Protein AF-A0A951HW10-F1 (afdb_monomer)

Foldseek 3Di:
DDFKDKWKKWWQAPQFGIWIKIKIKGACPDQWIWMKMWTDRPDIWIKIKTKHWDDPCVPPVWIKIKMKMWIKDKTAQAAFLNDTWIKIKGWMKMKMKIWPDAQDQDPPDDPPPDTKTKTKMKMKMWIWIKIFIHDPNHTPDIAIFIKIKIKMKIWIWDDDVQKIKIKIKIWMKMFGPQPDDPGWTWIKTKIKIWIWMDGPQFKIKIKIKIKMAIDPGQDRVRFDADDCVQANLHHTRQWGARIKIKMKIKMKGQDPPLHPPPPPPPDDDPPDDDDPVRVVSPQSRNFKIKMWMKMKMWGPRIDNFDTDIKMWTWMWMWGDPPQKTKIKIWTFIDDDTSVDHRDITIIIIITGRDVD

Sequence (356 aa):
MKRNYVAGGAAYKPDQGWRPIFIYRRAGAGPGDLSLEAGGNNEAFGKLDYSGDYAFFRALGRRLKYAVNGGTDFEAQRVFAGLKTDERRTGGEARIELELFGKRREPLFGLFGKPGVTGLRLFAEGKRQTVALRRDDVTVAKQNLTTLNVGLNYLFSSSGPGYRKEASLSPQVEFGLGTGRDEPRFTLFSLTGNFREKKPWRYVIDLTGHAQLASSRTPLFELPSLSGDVIRGFRRDEAHGRGLWSLQSELWLQVPGANRSRYKSFTRSPDDKPGLVENLFAFVRDHAWVAGFVDVGGIYKTIDAKSGLRAGPGVGLRVDYNRIILKLDWAYGLGETTAGRGHGRFYFNLTTNLPF

Structure (mmCIF, N/CA/C/O backbone):
data_AF-A0A951HW10-F1
#
_entry.id   AF-A0A951HW10-F1
#
loop_
_atom_site.group_PDB
_atom_site.id
_atom_site.type_symbol
_atom_site.label_atom_id
_atom_site.label_alt_id
_atom_site.label_comp_id
_atom_site.label_asym_id
_atom_site.label_entity_id
_atom_site.label_seq_id
_atom_site.pdbx_PDB_ins_code
_atom_site.Cartn_x
_atom_site.Cartn_y
_atom_site.Cartn_z
_atom_site.occupancy
_atom_site.B_iso_or_equiv
_atom_site.auth_seq_id
_atom_site.auth_comp_id
_atom_site.auth_asym_id
_atom_site.auth_atom_id
_atom_site.pdbx_PDB_model_num
ATOM 1 N N . MET A 1 1 ? -5.346 19.133 -26.227 1.00 69.81 1 MET A N 1
ATOM 2 C CA . MET A 1 1 ? -4.851 18.227 -25.159 1.00 69.81 1 MET A CA 1
ATOM 3 C C . MET A 1 1 ? -5.990 17.311 -24.731 1.00 69.81 1 MET A C 1
ATOM 5 O O . MET A 1 1 ? -7.085 17.823 -24.527 1.00 69.81 1 MET A O 1
ATOM 9 N N . LYS A 1 2 ? -5.778 15.989 -24.630 1.00 80.38 2 LYS A N 1
ATOM 10 C CA . LYS A 1 2 ? -6.807 15.078 -24.095 1.00 80.38 2 LYS A CA 1
ATOM 11 C C . LYS A 1 2 ? -7.034 15.405 -22.615 1.00 80.38 2 LYS A C 1
ATOM 13 O O . LYS A 1 2 ? -6.071 15.608 -21.882 1.00 80.38 2 LYS A O 1
ATOM 18 N N . ARG A 1 3 ? -8.297 15.516 -22.204 1.00 90.81 3 ARG A N 1
ATOM 19 C CA . ARG A 1 3 ? -8.686 15.817 -20.815 1.00 90.81 3 ARG A CA 1
ATOM 20 C C . ARG A 1 3 ? -9.325 14.630 -20.111 1.00 90.81 3 ARG A C 1
ATOM 22 O O . ARG A 1 3 ? -9.321 14.603 -18.894 1.00 90.81 3 ARG A O 1
ATOM 29 N N . ASN A 1 4 ? -9.830 13.657 -20.862 1.00 93.75 4 ASN A N 1
ATOM 30 C CA . ASN A 1 4 ? -10.457 12.463 -20.315 1.00 93.75 4 ASN A CA 1
ATOM 31 C C . ASN A 1 4 ? -9.549 11.259 -20.551 1.00 93.75 4 ASN A C 1
ATOM 33 O O . ASN A 1 4 ? -9.005 11.090 -21.648 1.00 93.75 4 ASN A O 1
ATOM 37 N N . TYR A 1 5 ? -9.411 10.442 -19.520 1.00 92.50 5 TYR A N 1
ATOM 38 C CA . TYR A 1 5 ? -8.561 9.267 -19.486 1.00 92.50 5 TYR A CA 1
ATOM 39 C C . TYR A 1 5 ? -9.354 8.106 -18.902 1.00 92.50 5 TYR A C 1
ATOM 41 O O . TYR A 1 5 ? -10.089 8.281 -17.932 1.00 92.50 5 TYR A O 1
ATOM 49 N N . VAL A 1 6 ? -9.196 6.933 -19.504 1.00 92.69 6 VAL A N 1
ATOM 50 C CA . VAL A 1 6 ? -9.796 5.684 -19.041 1.00 92.69 6 VAL A CA 1
ATOM 51 C C . VAL A 1 6 ? -8.676 4.671 -18.872 1.00 92.69 6 VAL A C 1
ATOM 53 O O . VAL A 1 6 ? -7.831 4.528 -19.758 1.00 92.69 6 VAL A O 1
ATOM 56 N N . ALA A 1 7 ? -8.672 4.002 -17.729 1.00 91.88 7 ALA A N 1
ATOM 57 C CA . ALA A 1 7 ? -7.729 2.967 -17.350 1.00 91.88 7 ALA A CA 1
ATOM 58 C C . ALA A 1 7 ? -8.473 1.765 -16.771 1.00 91.88 7 ALA A C 1
ATOM 60 O O . ALA A 1 7 ? -9.582 1.882 -16.252 1.00 91.88 7 ALA A O 1
ATOM 61 N N . GLY A 1 8 ? -7.820 0.613 -16.847 1.00 92.56 8 GLY A N 1
ATOM 62 C CA . GLY A 1 8 ? -8.273 -0.615 -16.221 1.00 92.56 8 GLY A CA 1
ATOM 63 C C . GLY A 1 8 ? -7.096 -1.336 -15.583 1.00 92.56 8 GLY A C 1
ATO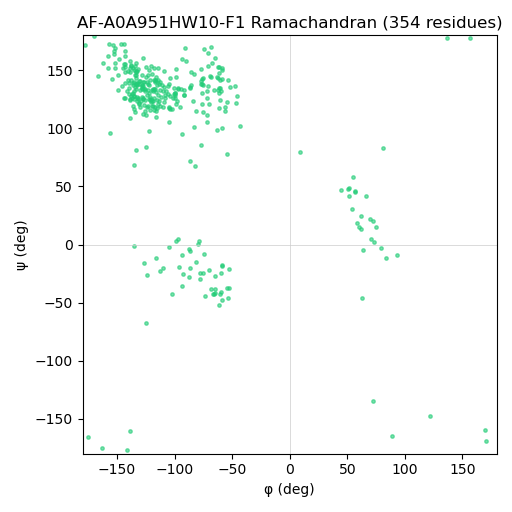M 64 O O . GLY A 1 8 ? -5.949 -1.179 -16.007 1.00 92.56 8 GLY A O 1
ATOM 65 N N . GLY A 1 9 ? -7.384 -2.125 -14.563 1.00 93.75 9 GLY A N 1
ATOM 66 C CA . GLY A 1 9 ? -6.412 -2.965 -13.890 1.00 93.75 9 GLY A CA 1
ATOM 67 C C . GLY A 1 9 ? -7.070 -4.190 -13.284 1.00 93.75 9 GLY A C 1
ATOM 68 O O . GLY A 1 9 ? -8.294 -4.295 -13.212 1.00 93.75 9 GLY A O 1
ATOM 69 N N . ALA A 1 10 ? -6.244 -5.130 -12.853 1.00 94.88 10 ALA A N 1
ATOM 70 C CA . ALA A 1 10 ? -6.692 -6.292 -12.108 1.00 94.88 10 ALA A CA 1
ATOM 71 C C . ALA A 1 10 ? -5.592 -6.724 -11.147 1.00 94.88 10 ALA A C 1
ATOM 73 O O . ALA A 1 10 ? -4.431 -6.851 -11.539 1.00 94.88 10 ALA A O 1
ATOM 74 N N . ALA A 1 11 ? -5.965 -6.982 -9.901 1.00 93.88 11 ALA A N 1
ATOM 75 C CA . ALA A 1 11 ? -5.079 -7.577 -8.916 1.00 93.88 11 ALA A CA 1
ATOM 76 C C . ALA A 1 11 ? -5.639 -8.925 -8.468 1.00 93.88 11 ALA A C 1
ATOM 78 O O . ALA A 1 11 ? -6.843 -9.070 -8.283 1.00 93.88 11 ALA A O 1
ATOM 79 N N . TYR A 1 12 ? -4.764 -9.899 -8.265 1.00 92.38 12 TYR A N 1
ATOM 80 C CA . TYR A 1 12 ? -5.077 -11.127 -7.555 1.00 92.38 12 TYR A CA 1
ATOM 81 C C . TYR A 1 12 ? -4.165 -11.219 -6.343 1.00 92.38 12 TYR A C 1
ATOM 83 O O . TYR A 1 12 ? -2.933 -11.193 -6.469 1.00 92.38 12 TYR A O 1
ATOM 91 N N . LYS A 1 13 ? -4.785 -11.347 -5.173 1.00 90.19 13 LYS A N 1
ATOM 92 C CA . LYS A 1 13 ? -4.092 -11.632 -3.922 1.00 90.19 13 LYS A CA 1
ATOM 93 C C . LYS A 1 13 ? -4.544 -13.010 -3.416 1.00 90.19 13 LYS A C 1
ATOM 95 O O . LYS A 1 13 ? -5.743 -13.308 -3.469 1.00 90.19 13 LYS A O 1
ATOM 100 N N . PRO A 1 14 ? -3.618 -13.853 -2.920 1.00 87.38 14 PRO A N 1
ATOM 101 C CA . PRO A 1 14 ? -3.967 -15.130 -2.309 1.00 87.38 14 PRO A CA 1
ATOM 102 C C . PRO A 1 14 ? -5.027 -14.954 -1.222 1.00 87.38 14 PRO A C 1
ATOM 104 O O . PRO A 1 14 ? -4.900 -14.053 -0.394 1.00 87.38 14 PRO A O 1
ATOM 107 N N . ASP A 1 15 ? -6.035 -15.826 -1.217 1.00 86.12 15 ASP A N 1
ATOM 108 C CA . ASP A 1 15 ? -7.139 -15.834 -0.241 1.00 86.12 15 ASP A CA 1
ATOM 109 C C . ASP A 1 15 ? -7.954 -14.528 -0.188 1.00 86.12 15 ASP A C 1
ATOM 111 O O . ASP A 1 15 ? -8.619 -14.238 0.800 1.00 86.12 15 ASP A O 1
ATOM 115 N N . GLN A 1 16 ? -7.857 -13.702 -1.228 1.00 87.75 16 GLN A N 1
ATOM 116 C CA . GLN A 1 16 ? -8.666 -12.496 -1.411 1.00 87.75 16 GLN A CA 1
ATOM 117 C C . GLN A 1 16 ? -9.395 -12.537 -2.752 1.00 87.75 16 GLN A C 1
ATOM 119 O O . GLN A 1 16 ? -10.452 -11.938 -2.875 1.00 87.75 16 GLN A O 1
ATOM 124 N N . GLY A 1 17 ? -8.857 -13.250 -3.747 1.00 90.88 17 GLY A N 1
ATOM 125 C CA . GLY A 1 17 ? -9.470 -13.387 -5.065 1.00 90.88 17 GLY A CA 1
ATOM 126 C C . GLY A 1 17 ? -9.050 -12.289 -6.040 1.00 90.88 17 GLY A C 1
ATOM 127 O O . GLY A 1 17 ? -8.046 -11.597 -5.846 1.00 90.88 17 GLY A O 1
ATOM 128 N N . TRP A 1 18 ? -9.803 -12.186 -7.134 1.00 93.00 18 TRP A N 1
ATOM 129 C CA . TRP A 1 18 ? -9.584 -11.205 -8.192 1.00 93.00 18 TRP A CA 1
ATOM 130 C C . TRP A 1 18 ? -10.291 -9.889 -7.874 1.00 93.00 18 TRP A C 1
ATOM 132 O O . TRP A 1 18 ? -11.466 -9.869 -7.528 1.00 93.00 18 TRP A O 1
ATOM 142 N N . ARG A 1 19 ? -9.579 -8.782 -8.073 1.00 94.12 19 ARG A N 1
ATOM 143 C CA . ARG A 1 19 ? -10.067 -7.416 -7.903 1.00 94.12 19 ARG A CA 1
ATOM 144 C C . ARG A 1 19 ? -9.836 -6.624 -9.193 1.00 94.12 19 ARG A C 1
ATOM 146 O O . ARG A 1 19 ? -8.790 -5.979 -9.325 1.00 94.12 19 ARG A O 1
ATOM 153 N N . PRO A 1 20 ? -10.742 -6.711 -10.183 1.00 94.75 20 PRO A N 1
ATOM 154 C CA . PRO A 1 20 ? -10.765 -5.789 -11.313 1.00 94.75 20 PRO A CA 1
ATOM 155 C C . PRO A 1 20 ? -11.026 -4.352 -10.849 1.00 94.75 20 PRO A C 1
ATOM 157 O O . PRO A 1 20 ? -11.807 -4.112 -9.927 1.00 94.75 20 PRO A O 1
ATOM 160 N N . ILE A 1 21 ? -10.374 -3.402 -11.515 1.00 94.62 21 ILE A N 1
ATOM 161 C CA . ILE A 1 21 ? -10.453 -1.968 -11.233 1.00 94.62 21 ILE A CA 1
ATOM 162 C C . ILE A 1 21 ? -10.646 -1.227 -12.554 1.00 94.62 21 ILE A C 1
ATOM 164 O O . ILE A 1 21 ? -9.937 -1.475 -13.529 1.00 94.62 21 ILE A O 1
ATOM 168 N N . PHE A 1 22 ? -11.585 -0.294 -12.573 1.00 95.44 22 PHE A N 1
ATOM 169 C CA . PHE A 1 22 ? -11.818 0.659 -13.644 1.00 95.44 22 PHE A CA 1
ATOM 170 C C . PHE A 1 22 ? -11.583 2.071 -13.114 1.00 95.44 22 PHE A C 1
ATOM 172 O O . PHE A 1 22 ? -12.077 2.425 -12.046 1.00 95.44 22 PHE A O 1
ATOM 179 N N . ILE A 1 23 ? -10.841 2.879 -13.869 1.00 94.88 23 ILE A N 1
ATOM 180 C CA . ILE A 1 23 ? -10.486 4.244 -13.485 1.00 94.88 23 ILE A CA 1
ATOM 181 C C . ILE A 1 23 ? -10.867 5.186 -14.623 1.00 94.88 23 ILE A C 1
ATOM 183 O O . ILE A 1 23 ? -10.403 5.038 -15.755 1.00 94.88 23 ILE A O 1
ATOM 187 N N . TYR A 1 24 ? -11.664 6.199 -14.310 1.00 95.38 24 TYR A N 1
ATOM 188 C CA . TYR A 1 24 ? -11.940 7.328 -15.185 1.00 95.38 24 TYR A CA 1
ATOM 189 C C . TYR A 1 24 ? -11.377 8.602 -14.567 1.00 95.38 24 TYR A C 1
ATOM 191 O O . TYR A 1 24 ? -11.684 8.923 -13.425 1.00 95.38 24 TYR A O 1
ATOM 199 N N . ARG A 1 25 ? -10.598 9.372 -15.327 1.00 93.69 25 ARG A N 1
ATOM 200 C CA . ARG A 1 25 ? -10.078 10.668 -14.881 1.00 93.69 25 ARG A CA 1
ATOM 201 C C . ARG A 1 25 ? -10.398 11.763 -15.878 1.00 93.69 25 ARG A C 1
ATOM 203 O O . ARG A 1 25 ? -10.175 11.612 -17.079 1.00 93.69 25 ARG A O 1
ATOM 210 N N . ARG A 1 26 ? -10.828 12.907 -15.357 1.00 94.56 26 ARG A N 1
ATOM 211 C CA . ARG A 1 26 ? -10.989 14.159 -16.086 1.00 94.56 26 ARG A CA 1
ATOM 212 C C . ARG A 1 26 ? -10.033 15.210 -15.531 1.00 94.56 26 ARG A C 1
ATOM 214 O O . ARG A 1 26 ? -10.231 15.720 -14.433 1.00 94.56 26 ARG A O 1
ATOM 221 N N . ALA A 1 27 ? -9.020 15.546 -16.319 1.00 92.56 27 ALA A N 1
ATOM 222 C CA . ALA A 1 27 ? -8.108 16.643 -16.041 1.00 92.56 27 ALA A CA 1
ATOM 223 C C . ALA A 1 27 ? -8.771 18.001 -16.326 1.00 92.56 27 ALA A C 1
ATOM 225 O O . ALA A 1 27 ? -9.440 18.167 -17.356 1.00 92.56 27 ALA A O 1
ATOM 226 N N . GLY A 1 28 ? -8.567 18.979 -15.442 1.00 90.69 28 GLY A N 1
ATOM 227 C CA . GLY A 1 28 ? -9.169 20.313 -15.563 1.00 90.69 28 GLY A CA 1
ATOM 228 C C . GLY A 1 28 ? -10.697 20.308 -15.418 1.00 90.69 28 GLY A C 1
ATOM 229 O O . GLY A 1 28 ? -11.409 20.955 -16.193 1.00 90.69 28 GLY A O 1
ATOM 230 N N . ALA A 1 29 ? -11.215 19.526 -14.471 1.00 90.31 29 ALA A N 1
ATOM 231 C CA . ALA A 1 29 ? -12.591 19.603 -13.999 1.00 90.31 29 ALA A CA 1
ATOM 232 C C . ALA A 1 29 ? -12.738 20.813 -13.055 1.00 90.31 29 ALA A C 1
ATOM 234 O O . ALA A 1 29 ? -12.590 20.698 -11.844 1.00 90.31 29 ALA A O 1
ATOM 235 N N . GLY A 1 30 ? -12.994 21.998 -13.617 1.00 88.44 30 GLY A N 1
ATOM 236 C CA . GLY A 1 30 ? -12.959 23.244 -12.843 1.00 88.44 30 GLY A CA 1
ATOM 237 C C . GLY A 1 30 ? -11.511 23.632 -12.501 1.00 88.44 30 GLY A C 1
ATOM 238 O O . GLY A 1 30 ? -10.666 23.571 -13.396 1.00 88.44 30 GLY A O 1
ATOM 239 N N . PRO A 1 31 ? -11.199 24.035 -11.251 1.00 88.50 31 PRO A N 1
ATOM 240 C CA . PRO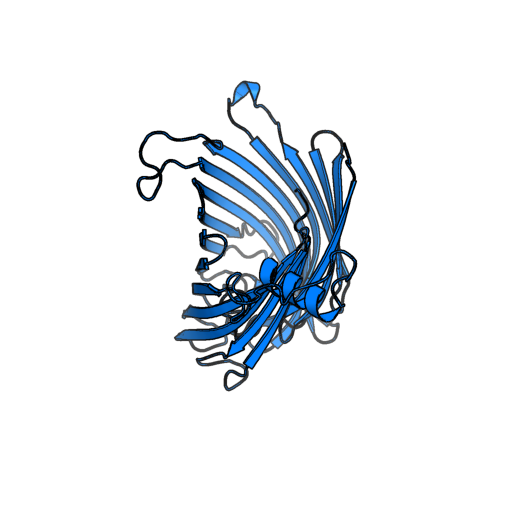 A 1 31 ? -9.833 24.376 -10.850 1.00 88.50 31 PRO A CA 1
ATOM 241 C C . PRO A 1 31 ? -8.945 23.157 -10.535 1.00 88.50 31 PRO A C 1
ATOM 243 O O . PRO A 1 31 ? -7.783 23.338 -10.177 1.00 88.50 31 PRO A O 1
ATOM 246 N N . GLY A 1 32 ? -9.463 21.932 -10.649 1.00 92.06 32 GLY A N 1
ATOM 247 C CA . GLY A 1 32 ? -8.740 20.711 -10.307 1.00 92.06 32 GLY A CA 1
ATOM 248 C C . GLY A 1 32 ? -8.962 19.566 -11.291 1.00 92.06 32 GLY A C 1
ATOM 249 O O . GLY A 1 32 ? -9.401 19.754 -12.423 1.00 92.06 32 GLY A O 1
ATOM 250 N N . ASP A 1 33 ? -8.664 18.363 -10.826 1.00 93.62 33 ASP A N 1
ATOM 251 C CA . ASP A 1 33 ? -8.824 17.096 -11.521 1.00 93.62 33 ASP A CA 1
ATOM 252 C C . ASP A 1 33 ? -9.826 16.225 -10.766 1.00 93.62 33 ASP A C 1
ATOM 254 O O . ASP A 1 33 ? -9.828 16.187 -9.536 1.00 93.62 33 ASP A O 1
ATOM 258 N N . LEU A 1 34 ? -10.657 15.508 -11.517 1.00 96.00 34 LEU A N 1
ATOM 259 C CA . LEU A 1 34 ? -11.643 14.568 -10.994 1.00 96.00 34 LEU A CA 1
ATOM 260 C C . LEU A 1 34 ? -11.251 13.148 -11.399 1.00 96.00 34 LEU A C 1
ATOM 262 O O . LEU A 1 34 ? -10.969 12.907 -12.574 1.00 96.00 34 LEU A O 1
ATOM 266 N N . SER A 1 35 ? -11.277 12.209 -10.462 1.00 96.19 35 SER A N 1
ATOM 267 C CA . SER A 1 35 ? -11.069 10.784 -10.700 1.00 96.19 35 SER A CA 1
ATOM 268 C C . SER A 1 35 ? -12.226 9.984 -10.112 1.00 96.19 35 SER A C 1
ATOM 270 O O . SER A 1 35 ? -12.717 10.291 -9.033 1.00 96.19 35 SER A O 1
ATOM 272 N N . LEU A 1 36 ? -12.664 8.967 -10.838 1.00 96.62 36 LEU A N 1
ATOM 273 C CA . LEU A 1 36 ? -13.631 7.971 -10.410 1.00 96.62 36 LEU A CA 1
ATOM 274 C C . LEU A 1 36 ? -12.954 6.610 -10.527 1.00 96.62 36 LEU A C 1
ATOM 276 O O . LEU A 1 36 ? -12.481 6.247 -11.604 1.00 96.62 36 LEU A O 1
ATOM 280 N N . GLU A 1 37 ? -12.938 5.862 -9.438 1.00 96.00 37 GLU A N 1
ATOM 281 C CA . GLU A 1 37 ? -12.523 4.467 -9.409 1.00 96.00 37 GLU A CA 1
ATOM 282 C C . GLU A 1 37 ? -13.732 3.597 -9.073 1.00 96.00 37 GLU A C 1
ATOM 284 O O . GLU A 1 37 ? -14.534 3.944 -8.208 1.00 96.00 37 GLU A O 1
ATOM 289 N N . ALA A 1 38 ? -13.875 2.470 -9.760 1.00 97.06 38 ALA A N 1
ATOM 290 C CA . ALA A 1 38 ? -14.900 1.479 -9.471 1.00 97.06 38 ALA A CA 1
ATOM 291 C C . ALA A 1 38 ? -14.364 0.074 -9.731 1.00 97.06 38 ALA A C 1
ATOM 293 O O . ALA A 1 38 ? -13.510 -0.133 -10.592 1.00 97.06 38 ALA A O 1
ATOM 294 N N . GLY A 1 39 ? -14.889 -0.907 -9.016 1.00 95.38 39 GLY A N 1
ATOM 295 C CA . GLY A 1 39 ? -14.518 -2.297 -9.221 1.00 95.38 39 GLY A CA 1
ATOM 296 C C . GLY A 1 39 ? -15.340 -3.223 -8.349 1.00 95.38 39 GLY A C 1
ATOM 297 O O . GLY A 1 39 ? -16.364 -2.834 -7.785 1.00 95.38 39 GLY A O 1
ATOM 298 N N . GLY A 1 40 ? -14.887 -4.463 -8.233 1.00 92.31 40 GLY A N 1
ATOM 299 C CA . GLY A 1 40 ? -15.536 -5.416 -7.351 1.00 92.31 40 GLY A CA 1
ATOM 300 C C . GLY A 1 40 ? -14.657 -6.601 -7.019 1.00 92.31 40 GLY A C 1
ATOM 301 O O . GLY A 1 40 ? -13.728 -6.928 -7.752 1.00 92.31 40 GLY A O 1
ATOM 302 N N . ASN A 1 41 ? -14.964 -7.222 -5.893 1.00 87.69 41 ASN A N 1
ATOM 303 C CA . ASN A 1 41 ? -14.429 -8.505 -5.468 1.00 87.69 41 ASN A CA 1
ATOM 304 C C . ASN A 1 41 ? -15.451 -9.088 -4.489 1.00 87.69 41 ASN A C 1
ATOM 306 O O . ASN A 1 41 ? -15.477 -8.658 -3.344 1.00 87.69 41 ASN A O 1
ATOM 310 N N . ASN A 1 42 ? -16.351 -9.959 -4.954 1.00 86.06 42 ASN A N 1
ATOM 311 C CA . ASN A 1 42 ? -17.613 -10.367 -4.299 1.00 86.06 42 ASN A CA 1
ATOM 312 C C . ASN A 1 42 ? -18.636 -9.235 -4.091 1.00 86.06 42 ASN A C 1
ATOM 314 O O . ASN A 1 42 ? -19.800 -9.398 -4.443 1.00 86.06 42 ASN A O 1
ATOM 318 N N . GLU A 1 43 ? -18.211 -8.072 -3.603 1.00 91.38 43 GLU A N 1
ATOM 319 C CA . GLU A 1 43 ? -19.026 -6.862 -3.520 1.00 91.38 43 GLU A CA 1
ATOM 320 C C . GLU A 1 43 ? -18.424 -5.729 -4.367 1.00 91.38 43 GLU A C 1
ATOM 322 O O . GLU A 1 43 ? -17.213 -5.667 -4.600 1.00 91.38 43 GLU A O 1
ATOM 327 N N . ALA A 1 44 ? -19.283 -4.823 -4.844 1.00 94.44 44 ALA A N 1
ATOM 328 C CA . ALA A 1 44 ? -18.861 -3.641 -5.587 1.00 94.44 44 ALA A CA 1
ATOM 329 C C . ALA A 1 44 ? -18.286 -2.567 -4.652 1.00 94.44 44 ALA A C 1
ATOM 331 O O . ALA A 1 44 ? -18.821 -2.327 -3.563 1.00 94.44 44 ALA A O 1
ATOM 332 N N . PHE A 1 45 ? -17.247 -1.881 -5.126 1.00 95.12 45 PHE A N 1
ATOM 333 C CA . PHE A 1 45 ? -16.651 -0.714 -4.481 1.00 95.12 45 PHE A CA 1
ATOM 334 C C . PHE A 1 45 ? -16.551 0.459 -5.463 1.00 95.12 45 PHE A C 1
ATOM 336 O O . PHE A 1 45 ? -16.584 0.277 -6.684 1.00 95.12 45 PHE A O 1
ATOM 343 N N . GLY A 1 46 ? -16.413 1.671 -4.931 1.00 96.75 46 GLY A N 1
ATOM 344 C CA . GLY A 1 46 ? -16.239 2.861 -5.750 1.00 96.75 46 GLY A CA 1
ATOM 345 C C . GLY A 1 46 ? -15.782 4.075 -4.956 1.00 96.75 46 GLY A C 1
ATOM 346 O O . GLY A 1 46 ? -16.190 4.273 -3.811 1.00 96.75 46 GLY A O 1
ATOM 347 N N . LYS A 1 47 ? -14.946 4.898 -5.585 1.00 96.81 47 LYS A N 1
ATOM 348 C CA . LYS A 1 47 ? -14.334 6.087 -4.996 1.00 96.81 47 LYS A CA 1
ATOM 349 C C . LYS A 1 47 ? -14.391 7.253 -5.974 1.00 96.81 47 LYS A C 1
ATOM 351 O O . LYS A 1 47 ? -14.128 7.083 -7.162 1.00 96.81 47 LYS A O 1
ATOM 356 N N . LEU A 1 48 ? -14.732 8.431 -5.470 1.00 97.50 48 LEU A N 1
ATOM 357 C CA . LEU A 1 48 ? -14.655 9.692 -6.192 1.00 97.50 48 LEU A CA 1
ATOM 358 C C . LEU A 1 48 ? -13.585 10.559 -5.535 1.00 97.50 48 LEU A C 1
ATOM 360 O O . LEU A 1 48 ? -13.692 10.860 -4.349 1.00 97.50 48 LEU A O 1
ATOM 364 N N . ASP A 1 49 ? -12.595 10.991 -6.305 1.00 96.69 49 ASP A N 1
ATOM 365 C CA . ASP A 1 49 ? -11.517 11.865 -5.858 1.00 96.69 49 ASP A CA 1
ATOM 366 C C . ASP A 1 49 ? -11.547 13.174 -6.647 1.00 96.69 49 ASP A C 1
ATOM 368 O O . ASP A 1 49 ? -11.631 13.184 -7.875 1.00 96.69 49 ASP A O 1
ATOM 372 N N . TYR A 1 50 ? -11.425 14.292 -5.944 1.00 96.38 50 TYR A N 1
ATOM 373 C CA . TYR A 1 50 ? -11.239 15.612 -6.521 1.00 96.38 50 TYR A CA 1
ATOM 374 C C . TYR A 1 50 ? -9.997 16.258 -5.917 1.00 96.38 50 TYR A C 1
ATOM 376 O O . TYR A 1 50 ? -9.886 16.390 -4.699 1.00 96.38 50 TYR A O 1
ATOM 384 N N . SER A 1 51 ? -9.055 16.678 -6.755 1.00 94.50 51 SER A N 1
ATOM 385 C CA . SER A 1 51 ? -7.810 17.298 -6.297 1.00 94.50 51 SER A CA 1
ATOM 386 C C . SER A 1 51 ? -7.499 18.558 -7.073 1.00 94.50 51 SER A C 1
ATOM 388 O O . SER A 1 51 ? -7.628 18.571 -8.292 1.00 94.50 51 SER A O 1
ATOM 390 N N . GLY A 1 52 ? -7.031 19.593 -6.391 1.00 91.44 52 GLY A N 1
ATOM 391 C CA . GLY A 1 52 ? -6.603 20.834 -7.015 1.00 91.44 52 GLY A CA 1
ATOM 392 C C . GLY A 1 52 ? -5.213 21.241 -6.556 1.00 91.44 52 GLY A C 1
ATOM 393 O O . GLY A 1 52 ? -4.813 21.046 -5.406 1.00 91.44 52 GLY A O 1
ATOM 394 N N . ASP A 1 53 ? -4.484 21.855 -7.476 1.00 84.00 53 ASP A N 1
ATOM 395 C CA . ASP A 1 53 ? -3.373 22.728 -7.135 1.00 84.00 53 ASP A CA 1
ATOM 396 C C . ASP A 1 53 ? -3.917 24.154 -6.993 1.00 84.00 53 ASP A C 1
ATOM 398 O O . ASP A 1 53 ? -4.934 24.473 -7.596 1.00 84.00 53 ASP A O 1
ATOM 402 N N . TYR A 1 54 ? -3.214 25.029 -6.272 1.00 68.56 54 TYR A N 1
ATOM 403 C CA . TYR A 1 54 ? -3.519 26.465 -6.154 1.00 68.56 54 TYR A CA 1
ATOM 404 C C . TYR A 1 54 ? -4.619 26.855 -5.160 1.00 68.56 54 TYR A C 1
ATOM 406 O O . TYR A 1 54 ? -5.715 27.266 -5.531 1.00 68.56 54 TYR A O 1
ATOM 414 N N . ALA A 1 55 ? -4.234 26.962 -3.891 1.00 57.59 55 ALA A N 1
ATOM 415 C CA . ALA A 1 55 ? -4.745 28.041 -3.052 1.00 57.59 55 ALA A CA 1
ATOM 416 C C . ALA A 1 55 ? -3.562 28.904 -2.565 1.00 57.59 55 ALA A C 1
ATOM 418 O O . ALA A 1 55 ? -2.527 28.377 -2.162 1.00 57.59 55 ALA A O 1
ATOM 419 N N . PHE A 1 56 ? -3.687 30.234 -2.661 1.00 55.28 56 PHE A N 1
ATOM 420 C CA . PHE A 1 56 ? -2.796 31.226 -2.028 1.00 55.28 56 PHE A CA 1
ATOM 421 C C . PHE A 1 56 ? -1.300 31.247 -2.426 1.00 55.28 56 PHE A C 1
ATOM 423 O O . PHE A 1 56 ? -0.483 31.782 -1.677 1.00 55.28 56 PHE A O 1
ATOM 430 N N . PHE A 1 57 ? -0.909 30.772 -3.620 1.00 56.97 57 PHE A N 1
ATOM 431 C CA . PHE A 1 57 ? 0.505 30.792 -4.064 1.00 56.97 57 PHE A CA 1
ATOM 432 C C . PHE A 1 57 ? 1.146 32.192 -3.996 1.00 56.97 57 PHE A C 1
ATOM 434 O O . PHE A 1 57 ? 2.303 32.324 -3.605 1.00 56.97 57 PHE A O 1
ATOM 441 N N . ARG A 1 58 ? 0.375 33.244 -4.312 1.00 53.81 58 ARG A N 1
ATOM 442 C CA . ARG A 1 58 ? 0.834 34.643 -4.233 1.00 53.81 58 ARG A CA 1
ATOM 443 C C . ARG A 1 58 ? 1.154 35.103 -2.804 1.00 53.81 58 ARG A C 1
ATOM 445 O O . ARG A 1 58 ? 1.978 35.991 -2.655 1.00 53.81 58 ARG A O 1
ATOM 452 N N . ALA A 1 59 ? 0.530 34.509 -1.785 1.00 62.38 59 ALA A N 1
ATOM 453 C CA . ALA A 1 59 ? 0.750 34.860 -0.381 1.00 62.38 59 ALA A CA 1
ATOM 454 C C . ALA A 1 59 ? 1.815 33.976 0.292 1.00 62.38 59 ALA A C 1
ATOM 456 O O . ALA A 1 59 ? 2.579 34.460 1.117 1.00 62.38 59 ALA A O 1
ATOM 457 N N . LEU A 1 60 ? 1.886 32.686 -0.064 1.00 62.97 60 LEU A N 1
ATOM 458 C CA . LEU A 1 60 ? 2.765 31.717 0.606 1.00 62.97 60 LEU A CA 1
ATOM 459 C C . LEU A 1 60 ? 4.110 31.496 -0.101 1.00 62.97 60 LEU A C 1
ATOM 461 O O . LEU A 1 60 ? 5.027 30.943 0.501 1.00 62.97 60 LEU A O 1
ATOM 465 N N . GLY A 1 61 ? 4.233 31.839 -1.390 1.00 71.69 61 GLY A N 1
ATOM 466 C CA . GLY A 1 61 ? 5.428 31.538 -2.195 1.00 71.69 61 GLY A CA 1
ATOM 467 C C . GLY A 1 61 ? 5.725 30.034 -2.346 1.00 71.69 61 GLY A C 1
ATOM 468 O O . GLY A 1 61 ? 6.825 29.651 -2.750 1.00 71.69 61 GLY A O 1
ATOM 469 N N . ARG A 1 62 ? 4.764 29.168 -1.993 1.00 78.62 62 ARG A N 1
ATOM 470 C CA . ARG A 1 62 ? 4.866 27.700 -1.959 1.00 78.62 62 ARG A CA 1
ATOM 471 C C . ARG A 1 62 ? 3.616 27.070 -2.570 1.00 78.62 62 ARG A C 1
ATOM 473 O O . ARG A 1 62 ? 2.538 27.662 -2.531 1.00 78.62 62 ARG A O 1
ATOM 480 N N . ARG A 1 63 ? 3.751 25.865 -3.134 1.00 85.31 63 ARG A N 1
ATOM 481 C CA . ARG A 1 63 ? 2.618 25.128 -3.717 1.00 85.31 63 ARG A CA 1
ATOM 482 C C . ARG A 1 63 ? 1.850 24.418 -2.607 1.00 85.31 63 ARG A C 1
ATOM 484 O O . ARG A 1 63 ? 2.379 23.511 -1.971 1.00 85.31 63 ARG A O 1
ATOM 491 N N . LEU A 1 64 ? 0.609 24.847 -2.407 1.00 89.69 64 LEU A N 1
ATOM 492 C CA . LEU A 1 64 ? -0.382 24.163 -1.589 1.00 89.69 64 LEU A CA 1
ATOM 493 C C . LEU A 1 64 ? -1.310 23.372 -2.512 1.00 89.69 64 LEU A C 1
ATOM 495 O O . LEU A 1 64 ? -1.839 23.921 -3.486 1.00 89.69 64 LEU A O 1
ATOM 499 N N . LYS A 1 65 ? -1.486 22.092 -2.203 1.00 91.62 65 LYS A N 1
ATOM 500 C CA . LYS A 1 65 ? -2.429 21.196 -2.867 1.00 91.62 65 LYS A CA 1
ATOM 501 C C . LYS A 1 65 ? -3.503 20.776 -1.892 1.00 91.62 65 LYS A C 1
ATOM 503 O O . LYS A 1 65 ? -3.243 20.670 -0.693 1.00 91.62 65 LYS A O 1
ATOM 508 N N . TYR A 1 66 ? -4.671 20.475 -2.424 1.00 93.81 66 TYR A N 1
ATOM 509 C CA . TYR A 1 66 ? -5.739 19.856 -1.665 1.00 93.81 66 TYR A CA 1
ATOM 510 C C . TYR A 1 66 ? -6.325 18.692 -2.457 1.00 93.81 66 TYR A C 1
ATOM 512 O O . TYR A 1 66 ? -6.332 18.695 -3.690 1.00 93.81 66 TYR A O 1
ATOM 520 N N . ALA A 1 67 ? -6.813 17.694 -1.740 1.00 95.88 67 ALA A N 1
ATOM 521 C CA . ALA A 1 67 ? -7.557 16.581 -2.293 1.00 95.88 67 ALA A CA 1
ATOM 522 C C . ALA A 1 67 ? -8.710 16.250 -1.354 1.00 95.88 67 ALA A C 1
ATOM 524 O O . ALA A 1 67 ? -8.550 16.273 -0.138 1.00 95.88 67 ALA A O 1
ATOM 525 N N . VAL A 1 68 ? -9.869 15.957 -1.919 1.00 97.19 68 VAL A N 1
ATOM 526 C CA . VAL A 1 68 ? -11.028 15.453 -1.193 1.00 97.19 68 VAL A CA 1
ATOM 527 C C . VAL A 1 68 ? -11.485 14.209 -1.914 1.00 97.19 68 VAL A C 1
ATOM 529 O O . VAL A 1 68 ? -11.549 14.194 -3.143 1.00 97.19 68 VAL A O 1
ATOM 532 N N . ASN A 1 69 ? -11.812 13.171 -1.167 1.00 96.31 69 ASN A N 1
ATOM 533 C CA . ASN A 1 69 ? -12.427 12.002 -1.751 1.00 96.31 69 ASN A CA 1
ATOM 534 C C . ASN A 1 69 ? -13.470 11.385 -0.838 1.00 96.31 69 ASN A C 1
ATOM 536 O O . ASN A 1 69 ? -13.545 11.674 0.356 1.00 96.31 69 ASN A O 1
ATOM 540 N N . GLY A 1 70 ? -14.306 10.557 -1.442 1.00 97.62 70 GLY A N 1
ATOM 541 C CA . GLY A 1 70 ? -15.331 9.815 -0.742 1.00 97.62 70 GLY A CA 1
ATOM 542 C C . GLY A 1 70 ? -15.752 8.598 -1.535 1.00 97.62 70 GLY A C 1
ATOM 543 O O . GLY A 1 70 ? -15.655 8.566 -2.763 1.00 97.62 70 GLY A O 1
ATOM 544 N N . GLY A 1 71 ? -16.203 7.576 -0.825 1.00 97.31 71 GLY A N 1
ATOM 545 C CA . GLY A 1 71 ? -16.574 6.330 -1.459 1.00 97.31 71 GLY A CA 1
ATOM 546 C C . GLY A 1 71 ? -16.839 5.203 -0.484 1.00 97.31 71 GLY A C 1
ATOM 547 O O . GLY A 1 71 ? -16.938 5.386 0.734 1.00 97.31 71 GLY A O 1
ATOM 548 N N . THR A 1 72 ? -16.950 4.021 -1.066 1.00 97.25 72 THR A N 1
ATOM 549 C CA . THR A 1 72 ? -17.032 2.754 -0.361 1.00 97.25 72 THR A CA 1
ATOM 550 C C . THR A 1 72 ? -15.951 1.828 -0.899 1.00 97.25 72 THR A C 1
ATOM 552 O O . THR A 1 72 ? -15.762 1.737 -2.110 1.00 97.25 72 THR A O 1
ATOM 555 N N . ASP A 1 73 ? -15.225 1.179 0.002 1.00 95.00 73 ASP A N 1
ATOM 556 C CA . ASP A 1 73 ? -14.205 0.182 -0.299 1.00 95.00 73 ASP A CA 1
ATOM 557 C C . ASP A 1 73 ? -14.566 -1.149 0.365 1.00 95.00 73 ASP A C 1
ATOM 559 O O . ASP A 1 73 ? -15.282 -1.181 1.372 1.00 95.00 73 ASP A O 1
ATOM 563 N N . PHE A 1 74 ? -14.079 -2.239 -0.215 1.00 94.12 74 PHE A N 1
ATOM 564 C CA . PHE A 1 74 ? -14.366 -3.599 0.204 1.00 94.12 74 PHE A CA 1
ATOM 565 C C . PHE A 1 74 ? -13.111 -4.477 0.156 1.00 94.12 74 PHE A C 1
ATOM 567 O O . PHE A 1 74 ? -12.468 -4.608 -0.889 1.00 94.12 74 PHE A O 1
ATOM 574 N N . GLU A 1 75 ? -12.788 -5.121 1.274 1.00 92.38 75 GLU A N 1
ATOM 575 C CA . GLU A 1 75 ? -11.772 -6.171 1.372 1.00 92.38 75 GLU A CA 1
ATOM 576 C C . GLU A 1 75 ? -12.451 -7.486 1.781 1.00 92.38 75 GLU A C 1
ATOM 578 O O . GLU A 1 75 ? -13.000 -7.604 2.876 1.00 92.38 75 GLU A O 1
ATOM 583 N N . ALA A 1 76 ? -12.420 -8.481 0.893 1.00 92.25 76 ALA A N 1
ATOM 584 C CA . ALA A 1 76 ? -13.013 -9.794 1.137 1.00 92.25 76 ALA A CA 1
ATOM 585 C C . ALA A 1 76 ? -12.130 -10.638 2.066 1.00 92.25 76 ALA A C 1
ATOM 587 O O . ALA A 1 76 ? -10.911 -10.536 2.009 1.00 92.25 76 ALA A O 1
ATOM 588 N N . GLN A 1 77 ? -12.705 -11.554 2.844 1.00 92.00 77 GLN A N 1
ATOM 589 C CA . GLN A 1 77 ? -11.969 -12.628 3.534 1.00 92.00 77 GLN A CA 1
ATOM 590 C C . GLN A 1 77 ? -10.787 -12.161 4.416 1.00 92.00 77 GLN A C 1
ATOM 592 O O . GLN A 1 77 ? -9.806 -12.899 4.596 1.00 92.00 77 GLN A O 1
ATOM 597 N N . ARG A 1 78 ? -10.871 -10.954 4.990 1.00 92.19 78 ARG A N 1
ATOM 598 C CA . ARG A 1 78 ? -9.963 -10.503 6.054 1.00 92.19 78 ARG A CA 1
ATOM 599 C C . ARG A 1 78 ? -10.072 -11.454 7.240 1.00 92.19 78 ARG A C 1
ATOM 601 O O . ARG A 1 78 ? -11.121 -12.057 7.453 1.00 92.19 78 ARG A O 1
ATOM 608 N N . VAL A 1 79 ? -9.003 -11.633 8.008 1.00 90.94 79 VAL A N 1
ATOM 609 C CA . VAL A 1 79 ? -9.068 -12.481 9.210 1.00 90.94 79 VAL A CA 1
ATOM 610 C C . VAL A 1 79 ? -8.715 -11.686 10.428 1.00 90.94 79 VAL A C 1
ATOM 612 O O . VAL A 1 79 ? -7.618 -11.177 10.542 1.00 90.94 79 VAL A O 1
ATOM 615 N N . PHE A 1 80 ? -9.620 -11.653 11.383 1.00 90.81 80 PHE A N 1
ATOM 616 C CA . PHE A 1 80 ? -9.431 -10.916 12.612 1.00 90.81 80 PHE A CA 1
ATOM 617 C C . PHE A 1 80 ? -9.599 -11.867 13.779 1.00 90.81 80 PHE A C 1
ATOM 619 O O . PHE A 1 80 ? -10.661 -12.466 13.936 1.00 90.81 80 PHE A O 1
ATOM 626 N N . ALA A 1 81 ? -8.542 -12.044 14.579 1.00 84.81 81 ALA A N 1
ATOM 627 C CA . ALA A 1 81 ? -8.555 -12.977 15.708 1.00 84.81 81 ALA A CA 1
ATOM 628 C C . ALA A 1 81 ? -9.029 -14.396 15.313 1.00 84.81 81 ALA A C 1
ATOM 630 O O . ALA A 1 81 ? -9.833 -15.019 16.003 1.00 84.81 81 ALA A O 1
ATOM 631 N N . GLY A 1 82 ? -8.563 -14.889 14.158 1.00 84.38 82 GLY A N 1
ATOM 632 C CA . GLY A 1 82 ? -8.917 -16.209 13.620 1.00 84.38 82 GLY A CA 1
ATOM 633 C C . GLY A 1 82 ? -10.278 -16.293 12.914 1.00 84.38 82 GLY A C 1
ATOM 634 O O . GLY A 1 82 ? -10.607 -17.336 12.352 1.00 84.38 82 GLY A O 1
ATOM 635 N N . LEU A 1 83 ? -11.060 -15.211 12.887 1.00 89.06 83 LEU A N 1
ATOM 636 C CA . LEU A 1 83 ? -12.360 -15.166 12.219 1.00 89.06 83 LEU A CA 1
ATOM 637 C C . LEU A 1 83 ? -12.245 -14.542 10.831 1.00 89.06 83 LEU A C 1
ATOM 639 O O . LEU A 1 83 ? -11.815 -13.400 10.709 1.00 89.06 83 LEU A O 1
ATOM 643 N N . LYS A 1 84 ? -12.672 -15.272 9.795 1.00 92.06 84 LYS A N 1
ATOM 644 C CA . LYS A 1 84 ? -12.826 -14.726 8.440 1.00 92.06 84 LYS A CA 1
ATOM 645 C C . LYS A 1 84 ? -14.034 -13.793 8.388 1.00 92.06 84 LYS A C 1
ATOM 647 O O . LYS A 1 84 ? -15.139 -14.200 8.747 1.00 92.06 84 LYS A O 1
ATOM 652 N N . THR A 1 85 ? -13.814 -12.571 7.928 1.00 94.38 85 THR A N 1
ATOM 653 C CA . THR A 1 85 ? -14.829 -11.534 7.763 1.00 94.38 85 THR A CA 1
ATOM 654 C C . THR A 1 85 ? -14.556 -10.723 6.509 1.00 94.38 85 THR A C 1
ATOM 656 O O . THR A 1 85 ? -13.404 -10.463 6.171 1.00 94.38 85 THR A O 1
ATOM 659 N N . ASP A 1 86 ? -15.609 -10.239 5.880 1.00 95.12 86 ASP A N 1
ATOM 660 C CA . ASP A 1 86 ? -15.517 -9.217 4.853 1.00 95.12 86 ASP A CA 1
ATOM 661 C C . ASP A 1 86 ? -15.542 -7.833 5.501 1.00 95.12 86 ASP A C 1
ATOM 663 O O . ASP A 1 86 ? -16.340 -7.571 6.402 1.00 95.12 86 ASP A O 1
ATOM 667 N N . GLU A 1 87 ? -14.668 -6.937 5.061 1.00 95.81 87 GLU A N 1
ATOM 668 C CA . GLU A 1 87 ? -14.587 -5.574 5.567 1.00 95.81 87 GLU A CA 1
ATOM 669 C C . GLU A 1 87 ? -15.092 -4.589 4.522 1.00 95.81 87 GLU A C 1
ATOM 671 O O . GLU A 1 87 ? -14.550 -4.488 3.424 1.00 95.81 87 GLU A O 1
ATOM 676 N N . ARG A 1 88 ? -16.097 -3.799 4.896 1.00 96.81 88 ARG A N 1
ATOM 677 C CA . ARG A 1 88 ? -16.581 -2.669 4.110 1.00 96.81 88 ARG A CA 1
ATOM 678 C C . ARG A 1 88 ? -16.248 -1.369 4.822 1.00 96.81 88 ARG A C 1
ATOM 680 O O . ARG A 1 88 ? -16.633 -1.166 5.974 1.00 96.81 88 ARG A O 1
ATOM 687 N N . ARG A 1 89 ? -15.591 -0.453 4.117 1.00 97.31 89 ARG A N 1
ATOM 688 C CA . ARG A 1 89 ? -15.313 0.909 4.583 1.00 97.31 89 ARG A CA 1
ATOM 689 C C . ARG A 1 89 ? -16.138 1.886 3.777 1.00 97.31 89 ARG A C 1
ATOM 691 O O . ARG A 1 89 ? -16.189 1.786 2.561 1.00 97.31 89 ARG A O 1
ATOM 698 N N . THR A 1 90 ? -16.815 2.821 4.428 1.00 98.19 90 THR A N 1
ATOM 699 C CA . THR A 1 90 ? -17.588 3.865 3.739 1.00 98.19 90 THR A CA 1
ATOM 700 C C . THR A 1 90 ? -17.321 5.199 4.398 1.00 98.19 90 THR A C 1
ATOM 702 O O . THR A 1 90 ? -17.448 5.309 5.615 1.00 98.19 90 THR A O 1
ATOM 705 N N . GLY A 1 91 ? -16.943 6.211 3.628 1.00 98.00 91 GLY A N 1
ATOM 706 C CA . GLY A 1 91 ? -16.583 7.498 4.204 1.00 98.00 91 GLY A CA 1
ATOM 707 C C . GLY A 1 91 ? -15.948 8.448 3.210 1.00 98.00 91 GLY A C 1
ATOM 708 O O . GLY A 1 91 ? -16.095 8.290 1.999 1.00 98.00 91 GLY A O 1
ATOM 709 N N . GLY A 1 92 ? -15.232 9.428 3.746 1.00 98.06 92 GLY A N 1
ATOM 710 C CA . GLY A 1 92 ? -14.447 10.363 2.959 1.00 98.06 92 GLY A CA 1
ATOM 711 C C . GLY A 1 92 ? -13.268 10.923 3.733 1.00 98.06 92 GLY A C 1
ATOM 712 O O . GLY A 1 92 ? -13.193 10.825 4.962 1.00 98.06 92 GLY A O 1
ATOM 713 N N . GLU A 1 93 ? -12.346 11.512 2.989 1.00 97.69 93 GLU A N 1
ATOM 714 C CA . GLU A 1 93 ? -11.157 12.152 3.528 1.00 97.69 93 GLU A CA 1
ATOM 715 C C . GLU A 1 93 ? -10.863 13.459 2.795 1.00 97.69 93 GLU A C 1
ATOM 717 O O . GLU A 1 93 ? -11.215 13.654 1.628 1.00 97.69 93 GLU A O 1
ATOM 722 N N . ALA A 1 94 ? -10.225 14.374 3.511 1.00 98.12 94 ALA A N 1
ATOM 723 C CA . ALA A 1 94 ? -9.741 15.634 2.989 1.00 98.12 94 ALA A CA 1
ATOM 724 C C . ALA A 1 94 ? -8.273 15.779 3.372 1.00 98.12 94 ALA A C 1
ATOM 726 O O . ALA A 1 94 ? -7.914 15.688 4.545 1.00 98.12 94 ALA A O 1
ATOM 727 N N . ARG A 1 95 ? -7.429 16.032 2.380 1.00 97.00 95 ARG A N 1
ATOM 728 C CA . ARG A 1 95 ? -5.985 16.153 2.518 1.00 97.00 95 ARG A CA 1
ATOM 729 C C . ARG A 1 95 ? -5.514 17.501 2.016 1.00 97.00 95 ARG A C 1
ATOM 731 O O . ARG A 1 95 ? -5.905 17.944 0.939 1.00 97.00 95 ARG A O 1
ATOM 738 N N . ILE A 1 96 ? -4.602 18.104 2.761 1.00 95.94 96 ILE A N 1
ATOM 739 C CA . ILE A 1 96 ? -3.822 19.265 2.343 1.00 95.94 96 ILE A CA 1
ATOM 740 C C . ILE A 1 96 ? -2.344 18.889 2.296 1.00 95.94 96 ILE A C 1
ATOM 742 O O . ILE A 1 96 ? -1.852 18.168 3.161 1.00 95.94 96 ILE A O 1
ATOM 746 N N . GLU A 1 97 ? -1.628 19.361 1.279 1.00 94.69 97 GLU A N 1
ATOM 747 C CA . GLU A 1 97 ? -0.201 19.096 1.092 1.00 94.69 97 GLU A CA 1
ATOM 748 C C . GLU A 1 97 ? 0.548 20.392 0.772 1.00 94.69 97 GLU A C 1
ATOM 750 O O . GLU A 1 97 ? 0.239 21.081 -0.200 1.00 94.69 97 GLU A O 1
ATOM 755 N N . LEU A 1 98 ? 1.559 20.707 1.579 1.00 92.75 98 LEU A N 1
ATOM 756 C CA . LEU A 1 98 ? 2.435 21.857 1.407 1.00 92.75 98 LEU A CA 1
ATOM 757 C C . LEU A 1 98 ? 3.794 21.405 0.870 1.00 92.75 98 LEU A C 1
ATOM 759 O O . LEU A 1 98 ? 4.531 20.676 1.535 1.00 92.75 98 LEU A O 1
ATOM 763 N N . GLU A 1 99 ? 4.160 21.880 -0.318 1.00 90.00 99 GLU A N 1
ATOM 764 C CA . GLU A 1 99 ? 5.473 21.636 -0.917 1.00 90.00 99 GLU A CA 1
ATOM 765 C C . GLU A 1 99 ? 6.502 22.643 -0.375 1.00 90.00 99 GLU A C 1
ATOM 767 O O . GLU A 1 99 ? 6.554 23.804 -0.795 1.00 90.00 99 GLU A O 1
ATOM 772 N N . LEU A 1 100 ? 7.331 22.192 0.573 1.00 84.81 100 LEU A N 1
ATOM 773 C CA . LEU A 1 100 ? 8.383 22.998 1.201 1.00 84.81 100 LEU A CA 1
ATOM 774 C C . LEU A 1 100 ? 9.562 23.223 0.258 1.00 84.81 100 LEU A C 1
ATOM 776 O O . LEU A 1 100 ? 10.051 24.343 0.124 1.00 84.81 100 LEU A O 1
ATOM 780 N N . PHE A 1 101 ? 9.997 22.172 -0.435 1.00 78.69 101 PHE A N 1
ATOM 781 C CA . PHE A 1 101 ? 10.994 22.257 -1.495 1.00 78.69 101 PHE A CA 1
ATOM 782 C C . PHE A 1 101 ? 10.399 21.610 -2.734 1.00 78.69 101 PHE A C 1
ATOM 784 O O . PHE A 1 101 ? 10.098 20.415 -2.739 1.00 78.69 101 PHE A O 1
ATOM 791 N N . GLY A 1 102 ? 10.186 22.432 -3.765 1.00 65.62 102 GLY A N 1
ATOM 792 C CA . GLY A 1 102 ? 9.849 21.927 -5.088 1.00 65.62 102 GLY A CA 1
ATOM 793 C C . GLY A 1 102 ? 11.029 21.191 -5.701 1.00 65.62 102 GLY A C 1
ATOM 794 O O . GLY A 1 102 ? 12.135 21.300 -5.182 1.00 65.62 102 GLY A O 1
ATOM 795 N N . LYS A 1 103 ? 10.794 20.500 -6.823 1.00 62.56 103 LYS A N 1
ATOM 796 C CA . LYS A 1 103 ? 11.817 19.828 -7.643 1.00 62.56 103 LYS A CA 1
ATOM 797 C C . LYS A 1 103 ? 12.937 20.797 -8.063 1.00 62.56 103 LYS A C 1
ATOM 799 O O . LYS A 1 103 ? 12.954 21.288 -9.190 1.00 62.56 103 LYS A O 1
ATOM 804 N N . ARG A 1 104 ? 13.856 21.103 -7.153 1.00 61.91 104 ARG A N 1
ATOM 805 C CA . ARG A 1 104 ? 15.006 21.975 -7.372 1.00 61.91 104 ARG A CA 1
ATOM 806 C C . ARG A 1 104 ? 16.196 21.083 -7.683 1.00 61.91 104 ARG A C 1
ATOM 808 O O . ARG A 1 104 ? 16.405 20.056 -7.044 1.00 61.91 104 ARG A O 1
ATOM 815 N N . ARG A 1 105 ? 16.955 21.461 -8.709 1.00 57.94 105 ARG A N 1
ATOM 816 C CA . ARG A 1 105 ? 18.286 20.899 -8.937 1.00 57.94 105 ARG A CA 1
ATOM 817 C C . ARG A 1 105 ? 19.177 21.479 -7.849 1.00 57.94 105 ARG A C 1
ATOM 819 O O . ARG A 1 105 ? 19.487 22.665 -7.902 1.00 57.94 105 ARG A O 1
ATOM 826 N N . GLU A 1 106 ? 19.527 20.681 -6.851 1.00 56.72 106 GLU A N 1
ATOM 827 C CA . GLU A 1 106 ? 20.445 21.129 -5.806 1.00 56.72 106 GLU A CA 1
ATOM 828 C C . GLU A 1 106 ? 21.897 20.936 -6.279 1.00 56.72 106 GLU A C 1
ATOM 830 O O . GLU A 1 106 ? 22.2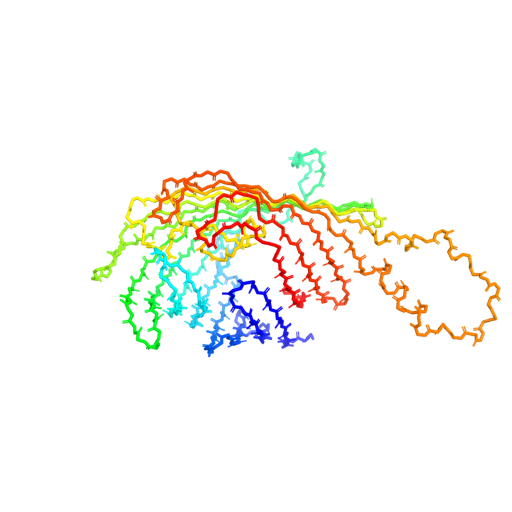66 19.822 -6.669 1.00 56.72 106 GLU A O 1
ATOM 835 N N . PRO A 1 107 ? 22.721 22.005 -6.297 1.00 47.56 107 PRO A N 1
ATOM 836 C CA . PRO A 1 107 ? 24.137 21.917 -6.650 1.00 47.56 107 PRO A CA 1
ATOM 837 C C . PRO A 1 107 ? 25.024 21.441 -5.485 1.00 47.56 107 PRO A C 1
ATOM 839 O O . PRO A 1 107 ? 26.161 21.049 -5.725 1.00 47.56 107 PRO A O 1
ATOM 842 N N . LEU A 1 108 ? 24.525 21.444 -4.243 1.00 45.81 108 LEU A N 1
ATOM 843 C CA . LEU A 1 108 ? 25.271 21.062 -3.042 1.00 45.81 108 LEU A CA 1
ATOM 844 C C . LEU A 1 108 ? 24.600 19.869 -2.341 1.00 45.81 108 LEU A C 1
ATO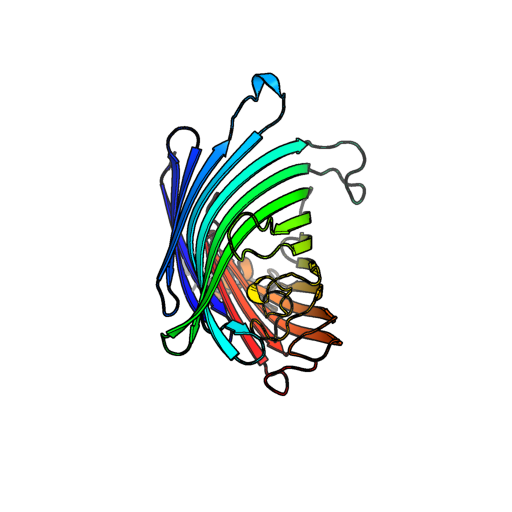M 846 O O . LEU A 1 108 ? 23.469 19.979 -1.891 1.00 45.81 108 LEU A O 1
ATOM 850 N N . PHE A 1 109 ? 25.329 18.755 -2.229 1.00 47.44 109 PHE A N 1
ATOM 851 C CA . PHE A 1 109 ? 25.048 17.615 -1.340 1.00 47.44 109 PHE A CA 1
ATOM 852 C C . PHE A 1 109 ? 23.661 16.950 -1.453 1.00 47.44 109 PHE A C 1
ATOM 854 O O . PHE A 1 109 ? 22.958 16.770 -0.463 1.00 47.44 109 PHE A O 1
ATOM 861 N N . GLY A 1 110 ? 23.307 16.455 -2.643 1.00 50.81 110 GLY A N 1
ATOM 862 C CA . GLY A 1 110 ? 22.290 15.401 -2.734 1.00 50.81 110 GLY A CA 1
ATOM 863 C C . GLY A 1 110 ? 22.710 14.161 -1.928 1.00 50.81 110 GLY A C 1
ATOM 864 O O . GLY A 1 110 ? 23.909 13.888 -1.789 1.00 50.81 110 GLY A O 1
ATOM 865 N N . LEU A 1 111 ? 21.741 13.383 -1.424 1.00 51.56 111 LEU A N 1
ATOM 866 C CA . LEU A 1 111 ? 22.014 12.053 -0.865 1.00 51.56 111 LEU A CA 1
ATOM 867 C C . LEU A 1 111 ? 22.941 11.295 -1.839 1.00 51.56 111 LEU A C 1
ATOM 869 O O . LEU A 1 111 ? 22.668 11.230 -3.040 1.00 51.56 111 LEU A O 1
ATOM 873 N N . PHE A 1 112 ? 24.052 10.753 -1.331 1.00 58.75 112 PHE A N 1
ATOM 874 C CA . PHE A 1 112 ? 25.085 10.040 -2.105 1.00 58.75 112 PHE A CA 1
ATOM 875 C C . PHE A 1 112 ? 26.002 10.892 -3.010 1.00 58.75 112 PHE A C 1
ATOM 877 O O . PHE A 1 112 ? 26.617 10.346 -3.928 1.00 58.75 112 PHE A O 1
ATOM 884 N N . GLY A 1 113 ? 26.121 12.205 -2.781 1.00 58.56 113 GLY A N 1
ATOM 885 C CA . GLY A 1 113 ? 27.149 13.041 -3.423 1.00 58.56 113 GLY A CA 1
ATOM 886 C C . GLY A 1 113 ? 26.956 13.261 -4.929 1.00 58.56 113 GLY A C 1
ATOM 887 O O . GLY A 1 113 ? 27.916 13.554 -5.639 1.00 58.56 113 GLY A O 1
ATOM 888 N N . LYS A 1 114 ? 25.727 13.103 -5.439 1.00 63.84 114 LYS A N 1
ATOM 889 C CA . LYS A 1 114 ? 25.382 13.320 -6.853 1.00 63.84 114 LYS A CA 1
ATOM 890 C C . LYS A 1 114 ? 24.329 14.415 -7.013 1.00 63.84 114 LYS A C 1
ATOM 892 O O . LYS A 1 114 ? 23.425 14.498 -6.181 1.00 63.84 114 LYS A O 1
ATOM 897 N N . PRO A 1 115 ? 24.378 15.202 -8.106 1.00 69.12 115 PRO A N 1
ATOM 898 C CA . PRO A 1 115 ? 23.308 16.132 -8.428 1.00 69.12 115 PRO A CA 1
ATOM 899 C C . PRO A 1 115 ? 21.996 15.364 -8.629 1.00 69.12 115 PRO A C 1
ATOM 901 O O . PRO A 1 115 ? 21.939 14.321 -9.296 1.00 69.12 115 PRO A O 1
ATOM 904 N N . GLY A 1 116 ? 20.932 15.884 -8.032 1.00 76.75 116 GLY A N 1
ATOM 905 C CA . GLY A 1 116 ? 19.616 15.267 -8.032 1.00 76.75 116 GLY A CA 1
ATOM 906 C C . GLY A 1 116 ? 18.515 16.304 -7.880 1.00 76.75 116 GLY A C 1
ATOM 907 O O . GLY A 1 116 ? 18.763 17.491 -7.674 1.00 76.75 116 GLY A O 1
ATOM 908 N N . VAL A 1 117 ? 17.290 15.830 -8.037 1.00 83.44 117 VAL A N 1
ATOM 909 C CA . VAL A 1 117 ? 16.073 16.574 -7.757 1.00 83.44 117 VAL A CA 1
ATOM 910 C C . VAL A 1 117 ? 15.540 16.075 -6.427 1.00 83.44 117 VAL A C 1
ATOM 912 O O . VAL A 1 117 ? 15.182 14.901 -6.306 1.00 83.44 117 VAL A O 1
ATOM 915 N N . THR A 1 118 ? 15.493 16.965 -5.447 1.00 86.12 118 THR A N 1
ATOM 916 C CA . THR A 1 118 ? 14.886 16.728 -4.138 1.00 86.12 118 THR A CA 1
ATOM 917 C C . THR A 1 118 ? 13.479 17.319 -4.111 1.00 86.12 118 THR A C 1
ATOM 919 O O . THR A 1 118 ? 13.153 18.263 -4.837 1.00 86.12 118 THR A O 1
ATOM 922 N N . GLY A 1 119 ? 12.613 16.726 -3.302 1.00 88.19 119 GLY A N 1
ATOM 923 C CA . GLY A 1 119 ? 11.282 17.234 -3.024 1.00 88.19 119 GLY A CA 1
ATOM 924 C C . GLY A 1 119 ? 10.901 16.918 -1.589 1.00 88.19 119 GLY A C 1
ATOM 925 O O . GLY A 1 119 ? 11.124 15.801 -1.124 1.00 88.19 119 GLY A O 1
ATOM 926 N N . LEU A 1 120 ? 10.320 17.898 -0.902 1.00 91.06 120 LEU A N 1
ATOM 927 C CA . LEU A 1 120 ? 9.824 17.732 0.459 1.00 91.06 120 LEU A CA 1
ATOM 928 C C . LEU A 1 120 ? 8.411 18.280 0.565 1.00 91.06 120 LEU A C 1
ATOM 930 O O . LEU A 1 120 ? 8.165 19.447 0.247 1.00 91.06 120 LEU A O 1
ATOM 934 N N . ARG A 1 121 ? 7.496 17.438 1.034 1.00 93.94 121 ARG A N 1
ATOM 935 C CA . ARG A 1 121 ? 6.090 17.786 1.222 1.00 93.94 121 ARG A CA 1
ATOM 936 C C . ARG A 1 121 ? 5.651 17.439 2.629 1.00 93.94 121 ARG A C 1
ATOM 938 O O . ARG A 1 121 ? 5.937 16.342 3.093 1.00 93.94 121 ARG A O 1
ATOM 945 N N . LEU A 1 122 ? 4.941 18.352 3.271 1.00 96.38 122 LEU A N 1
ATOM 946 C CA . LEU A 1 122 ? 4.191 18.080 4.493 1.00 96.38 122 LEU A CA 1
ATOM 947 C C . LEU A 1 122 ? 2.734 17.863 4.123 1.00 96.38 122 LEU A C 1
ATOM 949 O O . LEU A 1 122 ? 2.237 18.541 3.225 1.00 96.38 122 LEU A O 1
ATOM 953 N N . PHE A 1 123 ? 2.044 16.964 4.809 1.00 97.31 123 PHE A N 1
ATOM 954 C CA . PHE A 1 123 ? 0.610 16.803 4.620 1.00 97.31 123 PHE A CA 1
ATOM 955 C C . PHE A 1 123 ? -0.125 16.627 5.942 1.00 97.31 123 PHE A C 1
ATOM 957 O O . PHE A 1 123 ? 0.435 16.151 6.931 1.00 97.31 123 PHE A O 1
ATOM 964 N N . ALA A 1 124 ? -1.396 17.007 5.915 1.00 98.38 124 ALA A N 1
ATOM 965 C CA . ALA A 1 124 ? -2.376 16.683 6.934 1.00 98.38 124 ALA A CA 1
ATOM 966 C C . ALA A 1 124 ? -3.639 16.171 6.236 1.00 98.38 124 ALA A C 1
ATOM 968 O O . ALA A 1 124 ? -4.055 16.723 5.216 1.00 98.38 124 ALA A O 1
ATOM 969 N N . GLU A 1 125 ? -4.226 15.112 6.770 1.00 98.56 125 GLU A N 1
ATOM 970 C CA . GLU A 1 125 ? -5.368 14.412 6.198 1.00 98.56 125 GLU A CA 1
ATOM 971 C C . GLU A 1 125 ? -6.376 14.100 7.301 1.00 98.56 125 GLU A C 1
ATOM 973 O O . GLU A 1 125 ? -6.053 13.431 8.278 1.00 98.56 125 GLU A O 1
ATOM 978 N N . GLY A 1 126 ? -7.589 14.627 7.171 1.00 98.56 126 GLY A N 1
ATOM 979 C CA . GLY A 1 126 ? -8.709 14.300 8.044 1.00 98.56 126 GLY A CA 1
ATOM 980 C C . GLY A 1 126 ? -9.606 13.279 7.363 1.00 98.56 126 GLY A C 1
ATOM 981 O O . GLY A 1 126 ? -10.011 13.493 6.221 1.00 98.56 126 GLY A O 1
ATOM 982 N N . LYS A 1 127 ? -9.950 12.199 8.060 1.00 98.12 127 LYS A N 1
ATOM 983 C CA . LYS A 1 127 ? -10.783 11.119 7.529 1.00 98.12 127 LYS A CA 1
ATOM 984 C C . LYS A 1 127 ? -11.946 10.832 8.459 1.00 98.12 127 LYS A C 1
ATOM 986 O O . LYS A 1 127 ? -11.790 10.795 9.678 1.00 98.12 127 LYS A O 1
ATOM 991 N N . ARG A 1 128 ? -13.118 10.585 7.877 1.00 98.06 128 ARG A N 1
ATOM 992 C CA . ARG A 1 128 ? -14.282 10.068 8.595 1.00 98.06 128 ARG A CA 1
ATOM 993 C C . ARG A 1 128 ? -14.866 8.894 7.834 1.00 98.06 128 ARG A C 1
ATOM 995 O O . ARG A 1 128 ? -15.263 9.037 6.681 1.00 98.06 128 ARG A O 1
ATOM 1002 N N . GLN A 1 129 ? -14.922 7.739 8.485 1.00 97.56 129 GLN A N 1
ATOM 1003 C CA . GLN A 1 129 ? -15.364 6.493 7.869 1.00 97.56 129 GLN A CA 1
ATOM 1004 C C . GLN A 1 129 ? -16.143 5.617 8.849 1.00 97.56 129 GLN A C 1
ATOM 1006 O O . GLN A 1 129 ? -15.949 5.673 10.061 1.00 97.56 129 GLN A O 1
ATOM 1011 N N . THR A 1 130 ? -16.993 4.764 8.301 1.00 98.00 130 THR A N 1
ATOM 1012 C CA . THR A 1 130 ? -17.619 3.640 8.987 1.00 98.00 130 THR A CA 1
ATOM 1013 C C . THR A 1 130 ? -16.993 2.356 8.463 1.00 98.00 130 THR A C 1
ATOM 1015 O O . THR A 1 130 ? -16.990 2.122 7.254 1.00 98.00 130 THR A O 1
ATOM 1018 N N . VAL A 1 131 ? -16.491 1.524 9.372 1.00 97.62 131 VAL A N 1
ATOM 1019 C CA . VAL A 1 131 ? -15.995 0.174 9.096 1.00 97.62 131 VAL A CA 1
ATOM 1020 C C . VAL A 1 131 ? -17.066 -0.818 9.528 1.00 97.62 131 VAL A C 1
ATOM 1022 O O . VAL A 1 131 ? -17.533 -0.768 10.666 1.00 97.62 131 VAL A O 1
ATOM 1025 N N . ALA A 1 132 ? -17.476 -1.700 8.626 1.00 97.25 132 ALA A N 1
ATOM 1026 C CA . ALA A 1 132 ? -18.394 -2.793 8.904 1.00 97.25 132 ALA A CA 1
ATOM 1027 C C . ALA A 1 132 ? -17.708 -4.120 8.581 1.00 97.25 132 ALA A C 1
ATOM 1029 O O . ALA A 1 132 ? -17.226 -4.308 7.467 1.00 97.25 132 ALA A O 1
ATOM 1030 N N . LEU A 1 133 ? -17.682 -5.026 9.556 1.00 96.62 133 LEU A N 1
ATOM 1031 C CA . LEU A 1 133 ? -17.217 -6.395 9.392 1.00 96.62 133 LEU A CA 1
ATOM 1032 C C . LEU A 1 133 ? -18.431 -7.301 9.229 1.00 96.62 133 LEU A C 1
ATOM 1034 O O . LEU A 1 133 ? -19.335 -7.287 10.072 1.00 96.62 133 LEU A O 1
ATOM 1038 N N . ARG A 1 134 ? -18.455 -8.081 8.153 1.00 96.00 134 ARG A N 1
ATOM 1039 C CA . ARG A 1 134 ? -19.526 -9.022 7.832 1.00 96.00 134 ARG A CA 1
ATOM 1040 C C . ARG A 1 134 ? -18.992 -10.446 7.843 1.00 96.00 134 ARG A C 1
ATOM 1042 O O . ARG A 1 134 ? -17.858 -10.693 7.451 1.00 96.00 134 ARG A O 1
ATOM 1049 N N . ARG A 1 135 ? -19.810 -11.386 8.294 1.00 94.00 135 ARG A N 1
ATOM 1050 C CA . ARG A 1 135 ? -19.551 -12.821 8.211 1.00 94.00 135 ARG A CA 1
ATOM 1051 C C . ARG A 1 135 ? -20.850 -13.498 7.816 1.00 94.00 135 ARG A C 1
ATOM 1053 O O . ARG A 1 135 ? -21.860 -13.254 8.469 1.00 94.00 135 ARG A O 1
ATOM 1060 N N . ASP A 1 136 ? -20.808 -14.316 6.768 1.00 90.50 136 ASP A N 1
ATOM 1061 C CA . ASP A 1 136 ? -21.982 -15.033 6.253 1.00 90.50 136 ASP A CA 1
ATOM 1062 C C . ASP A 1 136 ? -23.172 -14.066 6.043 1.00 90.50 136 ASP A C 1
ATOM 1064 O O . ASP A 1 136 ? -24.273 -14.275 6.542 1.00 90.50 136 ASP A O 1
ATOM 1068 N N . ASP A 1 137 ? -22.891 -12.927 5.392 1.00 88.06 137 ASP A N 1
ATOM 1069 C CA . ASP A 1 137 ? -23.790 -11.784 5.151 1.00 88.06 137 ASP A CA 1
ATOM 1070 C C . ASP A 1 137 ? -24.303 -11.004 6.375 1.00 88.06 137 ASP A C 1
ATOM 1072 O O . ASP A 1 137 ? -24.890 -9.925 6.212 1.00 88.06 137 ASP A O 1
ATOM 10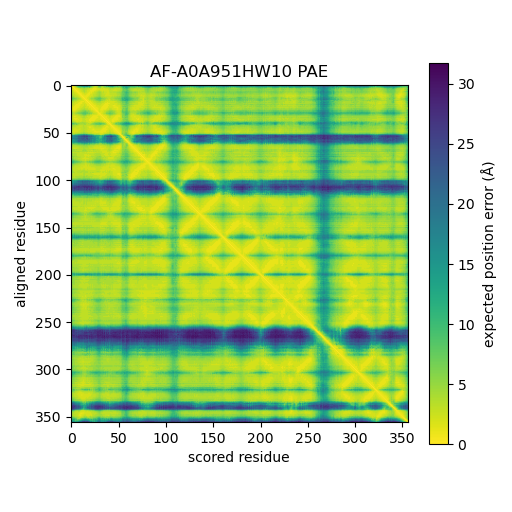76 N N . VAL A 1 138 ? -24.003 -11.440 7.597 1.00 93.88 138 VAL A N 1
ATOM 1077 C CA . VAL A 1 138 ? -24.402 -10.766 8.840 1.00 93.88 138 VAL A CA 1
ATOM 1078 C C . VAL A 1 138 ? -23.320 -9.792 9.303 1.00 93.88 138 VAL A C 1
ATOM 1080 O O . VAL A 1 138 ? -22.141 -10.129 9.363 1.00 93.88 138 VAL A O 1
ATOM 1083 N N . THR A 1 139 ? -23.708 -8.566 9.669 1.00 94.88 139 THR A N 1
ATOM 1084 C CA . THR A 1 139 ? -22.769 -7.596 10.263 1.00 94.88 139 THR A CA 1
ATOM 1085 C C . THR A 1 139 ? -22.416 -8.026 11.685 1.00 94.88 139 THR A C 1
ATOM 1087 O O . THR A 1 139 ? -23.264 -7.966 12.572 1.00 94.88 139 THR A O 1
ATOM 1090 N N . VAL A 1 140 ? -21.165 -8.431 11.908 1.00 95.25 140 VAL A N 1
ATOM 1091 C CA . VAL A 1 140 ? -20.658 -8.866 13.222 1.00 95.25 140 VAL A CA 1
ATOM 1092 C C . VAL A 1 140 ? -20.028 -7.727 14.018 1.00 95.25 140 VAL A C 1
ATOM 1094 O O . VAL A 1 140 ? -20.009 -7.768 15.244 1.00 95.25 140 VAL A O 1
ATOM 1097 N N . ALA A 1 141 ? -19.535 -6.690 13.339 1.00 94.50 141 ALA A N 1
ATOM 1098 C CA . ALA A 1 141 ? -19.041 -5.481 13.982 1.00 94.50 141 ALA A CA 1
ATOM 1099 C C . ALA A 1 141 ? -19.262 -4.270 13.078 1.00 94.50 141 ALA A C 1
ATOM 1101 O O . ALA A 1 141 ? -19.157 -4.361 11.856 1.00 94.50 141 ALA A O 1
ATOM 1102 N N . LYS A 1 142 ? -19.545 -3.116 13.681 1.00 96.31 142 LYS A N 1
ATOM 1103 C CA . LYS A 1 142 ? -19.653 -1.842 12.973 1.00 96.31 142 LYS A CA 1
ATOM 1104 C C . LYS A 1 142 ? -19.100 -0.735 13.852 1.00 96.31 142 LYS A C 1
ATOM 1106 O O . LYS A 1 142 ? -19.545 -0.580 14.985 1.00 96.31 142 LYS A O 1
ATOM 1111 N N . GLN A 1 143 ? -18.150 0.031 13.334 1.00 96.69 143 GLN A N 1
ATOM 1112 C CA . GLN A 1 143 ? -17.489 1.086 14.089 1.00 96.69 143 GLN A CA 1
ATOM 1113 C C . GLN A 1 143 ? -17.274 2.321 13.221 1.00 96.69 143 GLN A C 1
ATOM 1115 O O . GLN A 1 143 ? -16.839 2.229 12.075 1.00 96.69 143 GLN A O 1
ATOM 1120 N N . ASN A 1 144 ? -17.588 3.487 13.778 1.00 97.75 144 ASN A N 1
ATOM 1121 C CA . ASN A 1 144 ? -17.225 4.762 13.177 1.00 97.75 144 ASN A CA 1
ATOM 1122 C C . ASN A 1 144 ? -15.812 5.147 13.609 1.00 97.75 144 ASN A C 1
ATOM 1124 O O . ASN A 1 144 ? -15.373 4.812 14.710 1.00 97.75 144 ASN A O 1
ATOM 1128 N N . LEU A 1 145 ? -15.104 5.842 12.729 1.00 97.62 145 LEU A N 1
ATOM 1129 C CA . LEU A 1 145 ? -13.756 6.327 12.960 1.00 97.62 145 LEU A CA 1
ATOM 1130 C C . LEU A 1 145 ? -13.638 7.729 12.390 1.00 97.62 145 LEU A C 1
ATOM 1132 O O . LEU A 1 145 ? -13.920 7.960 11.211 1.00 97.62 145 LEU A O 1
ATOM 1136 N N . THR A 1 146 ? -13.134 8.627 13.223 1.00 98.44 146 THR A N 1
ATOM 1137 C CA . THR A 1 146 ? -12.668 9.940 12.803 1.00 98.44 146 THR A CA 1
ATOM 1138 C C . THR A 1 146 ? -11.178 10.017 13.105 1.00 98.44 146 THR A C 1
ATOM 1140 O O . THR A 1 146 ? -10.776 9.884 14.266 1.00 98.44 146 THR A O 1
ATOM 1143 N N . THR A 1 147 ? -10.355 10.184 12.069 1.00 98.56 147 THR A N 1
ATOM 1144 C CA . THR A 1 147 ? -8.894 10.181 12.190 1.00 98.56 147 THR A CA 1
ATOM 1145 C C . THR A 1 147 ? -8.263 11.444 11.613 1.00 98.56 147 THR A C 1
ATOM 1147 O O . THR A 1 147 ? -8.823 12.105 10.735 1.00 98.56 147 THR A O 1
ATOM 1150 N N . LEU A 1 148 ? -7.095 11.795 12.149 1.00 98.69 148 LEU A N 1
ATOM 1151 C CA . LEU A 1 148 ? -6.205 12.825 11.623 1.00 98.69 148 LEU A CA 1
ATOM 1152 C C . LEU A 1 148 ? -4.840 12.192 11.371 1.00 98.69 148 LEU A C 1
ATOM 1154 O O . LEU A 1 148 ? -4.204 11.721 12.309 1.00 98.69 148 LEU A O 1
ATOM 1158 N N . ASN A 1 149 ? -4.380 12.204 10.129 1.00 98.50 149 ASN A N 1
ATOM 1159 C CA . ASN A 1 149 ? -3.064 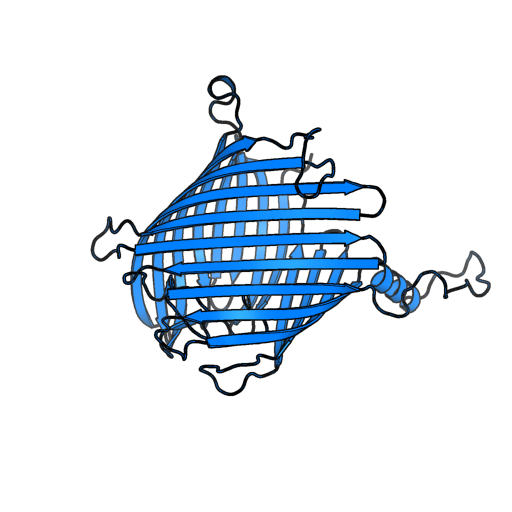11.731 9.734 1.00 98.50 149 ASN A CA 1
ATOM 1160 C C . ASN A 1 149 ? -2.178 12.924 9.362 1.00 98.50 149 ASN A C 1
ATOM 1162 O O . ASN A 1 149 ? -2.572 13.782 8.574 1.00 98.50 149 ASN A O 1
ATOM 1166 N N . VAL A 1 150 ? -0.984 12.997 9.943 1.00 98.69 150 VAL A N 1
ATOM 1167 C CA . VAL A 1 150 ? 0.006 14.039 9.660 1.00 98.69 150 VAL A CA 1
ATOM 1168 C C . VAL A 1 150 ? 1.316 13.374 9.290 1.00 98.69 150 VAL A C 1
ATOM 1170 O O . VAL A 1 150 ? 1.780 12.465 9.978 1.00 98.69 150 VAL A O 1
ATOM 1173 N N . GLY A 1 151 ? 1.947 13.847 8.222 1.00 98.38 151 GLY A N 1
ATOM 1174 C CA . GLY A 1 151 ? 3.185 13.242 7.767 1.00 98.38 151 GLY A CA 1
ATOM 1175 C C . GLY A 1 151 ? 3.992 14.095 6.811 1.00 98.38 151 GLY A C 1
ATOM 1176 O O . GLY A 1 151 ? 3.695 15.259 6.525 1.00 98.38 151 GLY A O 1
ATOM 1177 N N . LEU A 1 152 ? 5.057 13.475 6.327 1.00 97.44 152 LEU A N 1
ATOM 1178 C CA . LEU A 1 152 ? 6.033 14.069 5.435 1.00 97.44 152 LEU A CA 1
ATOM 1179 C C . LEU A 1 152 ? 6.315 13.097 4.294 1.00 97.44 152 LEU A C 1
ATOM 1181 O O . LEU A 1 152 ? 6.318 11.892 4.491 1.00 97.44 152 LEU A O 1
ATOM 1185 N N . ASN A 1 153 ? 6.564 13.625 3.101 1.00 96.12 153 ASN A N 1
ATOM 1186 C CA . ASN A 1 153 ? 7.029 12.862 1.950 1.00 96.12 153 ASN A CA 1
ATOM 1187 C C . ASN A 1 153 ? 8.314 13.501 1.437 1.00 96.12 153 ASN A C 1
ATOM 1189 O O . ASN A 1 153 ? 8.299 14.618 0.909 1.00 96.12 153 ASN A O 1
ATOM 1193 N N . TYR A 1 154 ? 9.419 12.784 1.596 1.00 94.38 154 TYR A N 1
ATOM 1194 C CA . TYR A 1 154 ? 10.696 13.111 0.987 1.00 94.38 154 TYR A CA 1
ATOM 1195 C C . TYR A 1 154 ? 10.870 12.291 -0.288 1.00 94.38 154 TYR A C 1
ATOM 1197 O O . TYR A 1 154 ? 10.640 11.083 -0.289 1.00 94.38 154 TYR A O 1
ATOM 1205 N N . LEU A 1 155 ? 11.290 12.946 -1.366 1.00 93.50 155 LEU A N 1
ATOM 1206 C CA . LEU A 1 155 ? 11.615 12.319 -2.640 1.00 93.50 155 LEU A CA 1
ATOM 1207 C C . LEU A 1 155 ? 12.987 12.802 -3.098 1.00 93.50 155 LEU A C 1
ATOM 1209 O O . LEU A 1 155 ? 13.253 14.000 -3.153 1.00 93.50 155 LEU A O 1
ATOM 1213 N N . PHE A 1 156 ? 13.815 11.864 -3.521 1.00 91.44 156 PHE A N 1
ATOM 1214 C CA . PHE A 1 156 ? 15.057 12.106 -4.225 1.00 91.44 156 PHE A CA 1
ATOM 1215 C C . PHE A 1 156 ? 15.018 11.367 -5.558 1.00 91.44 156 PHE A C 1
ATOM 1217 O O . PHE A 1 156 ? 14.666 10.192 -5.623 1.00 91.44 156 PHE A O 1
ATOM 1224 N N . SER A 1 157 ? 15.398 12.047 -6.634 1.00 90.56 157 SER A N 1
ATOM 1225 C CA . SER A 1 157 ? 15.541 11.447 -7.956 1.00 90.56 157 SER A CA 1
ATOM 1226 C C . SER A 1 157 ? 16.816 11.953 -8.611 1.00 90.56 157 SER A C 1
ATOM 1228 O O . SER A 1 157 ? 17.000 13.155 -8.788 1.00 90.56 157 SER A O 1
ATOM 1230 N N . SER A 1 158 ? 17.673 11.040 -9.051 1.00 88.69 158 SER A N 1
ATOM 1231 C CA . SER A 1 158 ? 18.871 11.350 -9.829 1.00 88.69 158 SER A CA 1
ATOM 1232 C C . SER A 1 158 ? 18.898 10.493 -11.087 1.00 88.69 158 SER A C 1
ATOM 1234 O O . SER A 1 158 ? 18.650 9.289 -11.055 1.00 88.69 158 SER A O 1
ATOM 1236 N N . SER A 1 159 ? 19.190 11.112 -12.223 1.00 86.69 159 SER A N 1
ATOM 1237 C CA . SER A 1 159 ? 19.251 10.440 -13.517 1.00 86.69 159 SER A CA 1
ATOM 1238 C C . SER A 1 159 ? 20.501 10.878 -14.260 1.00 86.69 159 SER A C 1
ATOM 1240 O O . SER A 1 159 ? 20.789 12.073 -14.327 1.00 86.69 159 SER A O 1
ATOM 1242 N N . GLY A 1 160 ? 21.205 9.922 -14.853 1.00 83.38 160 GLY A N 1
ATOM 1243 C CA . GLY A 1 160 ? 22.343 10.174 -15.729 1.00 83.38 160 GLY A CA 1
ATOM 1244 C C . GLY A 1 160 ? 22.361 9.204 -16.910 1.00 83.38 160 GLY A C 1
ATOM 1245 O O . GLY A 1 160 ? 21.455 8.375 -17.045 1.00 83.38 160 GLY A O 1
ATOM 1246 N N . PRO A 1 161 ? 23.387 9.277 -17.772 1.00 78.75 161 PRO A N 1
ATOM 1247 C CA . PRO A 1 161 ? 23.543 8.336 -18.874 1.00 78.75 161 PRO A CA 1
ATOM 1248 C C . PRO A 1 161 ? 23.584 6.896 -18.342 1.00 78.75 161 PRO A C 1
ATOM 1250 O O . PRO A 1 161 ? 24.478 6.524 -17.585 1.00 78.75 161 PRO A O 1
ATOM 1253 N N . GLY A 1 162 ? 22.578 6.092 -18.690 1.00 80.06 162 GLY A N 1
ATOM 1254 C CA . GLY A 1 162 ? 22.525 4.675 -18.319 1.00 80.06 162 GLY A CA 1
ATOM 1255 C C . GLY A 1 162 ? 22.176 4.369 -16.857 1.00 80.06 162 GLY A C 1
ATOM 1256 O O . GLY A 1 162 ? 22.361 3.228 -16.434 1.00 80.06 162 GLY A O 1
ATOM 1257 N N . TYR A 1 163 ? 21.658 5.325 -16.076 1.00 85.50 163 TYR A N 1
ATOM 1258 C CA . TYR A 1 163 ? 21.082 5.015 -14.763 1.00 85.50 163 TYR A CA 1
ATOM 1259 C C . TYR A 1 163 ? 19.991 5.996 -14.323 1.00 85.50 163 TYR A C 1
ATOM 1261 O O . TYR A 1 163 ? 20.008 7.183 -14.652 1.00 85.50 163 TYR A O 1
ATOM 1269 N N . ARG A 1 164 ? 19.070 5.496 -13.499 1.00 90.00 164 ARG A N 1
ATOM 1270 C CA . ARG A 1 164 ? 18.086 6.281 -12.751 1.00 90.00 164 ARG A CA 1
ATOM 1271 C C . ARG A 1 164 ? 18.032 5.757 -11.322 1.00 90.00 164 ARG A C 1
ATOM 1273 O O . ARG A 1 164 ? 17.888 4.554 -11.128 1.00 90.00 164 ARG A O 1
ATOM 1280 N N . LYS A 1 165 ? 18.177 6.648 -10.349 1.00 93.62 165 LYS A N 1
ATOM 1281 C CA . LYS A 1 165 ? 18.050 6.369 -8.920 1.00 93.62 165 LYS A CA 1
ATOM 1282 C C . LYS A 1 165 ? 16.897 7.176 -8.360 1.00 93.62 165 LYS A C 1
ATOM 1284 O O . LYS A 1 165 ? 16.807 8.373 -8.626 1.00 93.62 165 LYS A O 1
ATOM 1289 N N . GLU A 1 166 ? 16.062 6.530 -7.575 1.00 94.19 166 GLU A N 1
ATOM 1290 C CA . GLU A 1 166 ? 14.948 7.142 -6.872 1.00 94.19 166 GLU A CA 1
ATOM 1291 C C . GLU A 1 166 ? 14.979 6.665 -5.431 1.00 94.19 166 GLU A C 1
ATOM 1293 O O . GLU A 1 166 ? 15.267 5.502 -5.164 1.00 94.19 166 GLU A O 1
ATOM 1298 N N . ALA A 1 167 ? 14.731 7.574 -4.501 1.00 95.94 167 ALA A N 1
ATOM 1299 C CA . ALA A 1 167 ? 14.531 7.236 -3.109 1.00 95.94 167 ALA A CA 1
ATOM 1300 C C . ALA A 1 167 ? 13.350 8.040 -2.582 1.00 95.94 167 ALA A C 1
ATOM 1302 O O . ALA A 1 167 ? 13.226 9.227 -2.885 1.00 95.94 167 ALA A O 1
ATOM 1303 N N . SER A 1 168 ? 12.497 7.417 -1.786 1.00 96.12 168 SER A N 1
ATOM 1304 C CA . SER A 1 168 ? 11.409 8.099 -1.099 1.00 96.12 168 SER A CA 1
ATOM 1305 C C . SER A 1 168 ? 11.326 7.661 0.350 1.00 96.12 168 SER A C 1
ATOM 1307 O O . SER A 1 168 ? 11.586 6.501 0.663 1.00 96.12 168 SER A O 1
ATOM 1309 N N . LEU A 1 169 ? 10.939 8.585 1.222 1.00 97.69 169 LEU A N 1
ATOM 1310 C CA . LEU A 1 169 ? 10.713 8.325 2.637 1.00 97.69 169 LEU A CA 1
ATOM 1311 C C . LEU A 1 169 ? 9.440 9.038 3.087 1.00 97.69 169 LEU A C 1
ATOM 1313 O O . LEU A 1 169 ? 9.293 10.241 2.859 1.00 97.69 169 LEU A O 1
ATOM 1317 N N . SER A 1 170 ? 8.556 8.299 3.747 1.00 98.31 170 SER A N 1
ATOM 1318 C CA . SER A 1 170 ? 7.233 8.764 4.154 1.00 98.31 170 SER A CA 1
ATOM 1319 C C . SER A 1 170 ? 6.938 8.400 5.614 1.00 98.31 170 SER A C 1
ATOM 1321 O O . SER A 1 170 ? 6.303 7.371 5.864 1.00 98.31 170 SER A O 1
ATOM 1323 N N . PRO A 1 171 ? 7.438 9.176 6.596 1.00 98.50 171 PRO A N 1
ATOM 1324 C CA . PRO A 1 171 ? 6.995 9.074 7.982 1.00 98.50 171 PRO A CA 1
ATOM 1325 C C . PRO A 1 171 ? 5.632 9.748 8.162 1.00 98.50 171 PRO A C 1
ATOM 1327 O O . PRO A 1 171 ? 5.401 10.853 7.664 1.00 98.50 171 PRO A O 1
ATOM 1330 N N . GLN A 1 172 ? 4.751 9.113 8.926 1.00 98.56 172 GLN A N 1
ATOM 1331 C CA . GLN A 1 172 ? 3.444 9.663 9.265 1.00 98.56 172 GLN A CA 1
ATOM 1332 C C . GLN A 1 172 ? 2.939 9.147 10.616 1.00 98.56 172 GLN A C 1
ATOM 1334 O O . GLN A 1 172 ? 3.342 8.079 11.088 1.00 98.56 172 GLN A O 1
ATOM 1339 N N . VAL A 1 173 ? 2.043 9.916 11.228 1.00 98.75 173 VAL A N 1
ATOM 1340 C CA . VAL A 1 173 ? 1.329 9.557 12.454 1.00 98.75 173 VAL A CA 1
ATOM 1341 C C . VAL A 1 173 ? -0.157 9.769 12.228 1.00 98.75 173 VAL A C 1
ATOM 1343 O O . VAL A 1 173 ? -0.590 10.880 11.926 1.00 98.75 173 VAL A O 1
ATOM 1346 N N . GLU A 1 174 ? -0.931 8.713 12.437 1.00 98.69 174 GLU A N 1
ATOM 1347 C CA . GLU A 1 174 ? -2.384 8.759 12.458 1.00 98.69 174 GLU A CA 1
ATOM 1348 C C . GLU A 1 174 ? -2.901 8.773 13.898 1.00 98.69 174 GLU A C 1
ATOM 1350 O O . GLU A 1 174 ? -2.465 7.990 14.746 1.00 98.69 174 GLU A O 1
ATOM 1355 N N . PHE A 1 175 ? -3.860 9.654 14.162 1.00 98.69 175 PHE A N 1
ATOM 1356 C CA . PHE A 1 175 ? -4.558 9.792 15.429 1.00 98.69 175 PHE A CA 1
ATOM 1357 C C . PHE A 1 175 ? -6.032 9.434 15.249 1.00 98.69 175 PHE A C 1
ATOM 1359 O O . PHE A 1 175 ? -6.740 10.105 14.502 1.00 98.69 175 PHE A O 1
ATOM 1366 N N . GLY A 1 176 ? -6.518 8.435 15.984 1.00 98.38 176 GLY A N 1
ATOM 1367 C CA . GLY A 1 176 ? -7.951 8.240 16.195 1.00 98.38 176 GLY A CA 1
ATOM 1368 C C . GLY A 1 176 ? -8.456 9.275 17.192 1.00 98.38 176 GLY A C 1
ATOM 1369 O O . GLY A 1 176 ? -8.041 9.261 18.352 1.00 98.38 176 GLY A O 1
ATOM 1370 N N . LEU A 1 177 ? -9.315 10.193 16.749 1.00 98.12 177 LEU A N 1
ATOM 1371 C CA . LEU A 1 177 ? -9.702 11.360 17.548 1.00 98.12 177 LEU A CA 1
ATOM 1372 C C . LEU A 1 177 ? -10.739 11.019 18.629 1.00 98.12 177 LEU A C 1
ATOM 1374 O O . LEU A 1 177 ? -10.817 11.701 19.653 1.00 98.12 177 LEU A O 1
ATOM 1378 N N . GLY A 1 178 ? -11.515 9.949 18.432 1.00 96.56 178 GLY A N 1
ATOM 1379 C CA . GLY A 1 178 ? -12.576 9.548 19.356 1.00 96.56 178 GLY A CA 1
ATOM 1380 C C . GLY A 1 178 ? -13.598 10.665 19.573 1.00 96.56 178 GLY A C 1
ATOM 1381 O O . GLY A 1 178 ? -13.877 11.028 20.718 1.00 96.56 178 GLY A O 1
ATOM 1382 N N . THR A 1 179 ? -14.044 11.294 18.481 1.00 95.94 179 THR A N 1
ATOM 1383 C CA . THR A 1 179 ? -14.951 12.455 18.506 1.00 95.94 179 THR A CA 1
ATOM 1384 C C . THR A 1 179 ? -16.419 12.052 18.537 1.00 95.94 179 THR A C 1
ATOM 1386 O O . THR A 1 179 ? -17.252 12.800 19.044 1.00 95.94 179 THR A O 1
ATOM 1389 N N . GLY A 1 180 ? -16.747 10.882 17.992 1.00 93.31 180 GLY A N 1
ATOM 1390 C CA . GLY A 1 180 ? -18.076 10.288 18.053 1.00 93.31 180 GLY A CA 1
ATOM 1391 C C . GLY A 1 180 ? -18.269 9.371 19.261 1.00 93.31 180 GLY A C 1
ATOM 1392 O O . GLY A 1 180 ? -17.322 8.988 19.950 1.00 93.31 180 GLY A O 1
ATOM 1393 N N . ARG A 1 181 ? -19.526 8.981 19.494 1.00 91.69 181 ARG A N 1
ATOM 1394 C CA . ARG A 1 181 ? -19.886 7.961 20.485 1.00 91.69 181 ARG A CA 1
ATOM 1395 C C . ARG A 1 181 ? -19.228 6.628 20.109 1.00 91.69 181 ARG A C 1
ATOM 1397 O O . ARG A 1 181 ? -19.326 6.211 18.958 1.00 91.69 181 ARG A O 1
ATOM 1404 N N . ASP A 1 182 ? -18.558 6.000 21.073 1.00 92.75 182 ASP A N 1
ATOM 1405 C CA . ASP A 1 182 ? -17.858 4.711 20.932 1.00 92.75 182 ASP A CA 1
ATOM 1406 C C . ASP A 1 182 ? -16.720 4.694 19.882 1.00 92.75 182 ASP A C 1
ATOM 1408 O O . ASP A 1 182 ? -16.213 3.632 19.502 1.00 92.75 182 ASP A O 1
ATOM 1412 N N . GLU A 1 183 ? -16.269 5.871 19.428 1.00 97.00 183 GLU A N 1
ATOM 1413 C CA . GLU A 1 183 ? -15.083 5.979 18.579 1.00 97.00 183 GLU A CA 1
ATOM 1414 C C . GLU A 1 183 ? -13.804 5.798 19.423 1.00 97.00 183 GLU A C 1
ATOM 1416 O O . GLU A 1 183 ? -13.625 6.467 20.448 1.00 97.00 183 GLU A O 1
ATOM 1421 N N . PRO A 1 184 ? -12.869 4.928 19.007 1.00 96.75 184 PRO A N 1
ATOM 1422 C CA . PRO A 1 184 ? -11.658 4.668 19.762 1.00 96.75 184 PRO A CA 1
ATOM 1423 C C . PRO A 1 184 ? -10.670 5.828 19.612 1.00 96.75 184 PRO A C 1
ATOM 1425 O O . PRO A 1 184 ? -10.501 6.400 18.534 1.00 96.75 184 PRO A O 1
ATOM 1428 N N . ARG A 1 185 ? -9.950 6.132 20.698 1.00 98.25 185 ARG A N 1
ATOM 1429 C CA . ARG A 1 185 ? -8.772 7.008 20.656 1.00 98.25 185 ARG A CA 1
ATOM 1430 C C . ARG A 1 185 ? -7.514 6.177 20.547 1.00 98.25 185 ARG A C 1
ATOM 1432 O O . ARG A 1 185 ? -7.215 5.413 21.466 1.00 98.25 185 ARG A O 1
ATOM 1439 N N . PHE A 1 186 ? -6.769 6.344 19.465 1.00 98.50 186 PHE A N 1
ATOM 1440 C CA . PHE A 1 186 ? -5.555 5.575 19.218 1.00 98.50 186 PHE A CA 1
ATOM 1441 C C . PHE A 1 186 ? -4.498 6.386 18.471 1.00 98.50 186 PHE A C 1
ATOM 1443 O O . PHE A 1 186 ? -4.736 7.519 18.055 1.00 98.50 186 PHE A O 1
ATOM 1450 N N . THR A 1 187 ? -3.309 5.806 18.338 1.00 98.62 187 THR A N 1
ATOM 1451 C CA . THR A 1 187 ? -2.201 6.407 17.598 1.00 98.62 187 THR A CA 1
ATOM 1452 C C . THR A 1 187 ? -1.472 5.314 16.839 1.00 98.62 187 THR A C 1
ATOM 1454 O O . THR A 1 187 ? -1.142 4.284 17.431 1.00 98.62 187 THR A O 1
ATOM 1457 N N . LEU A 1 188 ? -1.215 5.550 15.558 1.00 98.69 188 LEU A N 1
ATOM 1458 C CA . LEU A 1 188 ? -0.481 4.656 14.676 1.00 98.69 188 LEU A CA 1
ATOM 1459 C C . LEU A 1 188 ? 0.641 5.443 13.998 1.00 98.69 188 LEU A C 1
ATOM 1461 O O . LEU A 1 188 ? 0.396 6.320 13.177 1.00 98.69 188 LEU A O 1
ATOM 1465 N N . PHE A 1 189 ? 1.884 5.121 14.333 1.00 98.75 189 PHE A N 1
ATOM 1466 C CA . PHE A 1 189 ? 3.047 5.595 13.592 1.00 98.75 189 PHE A CA 1
ATOM 1467 C C . PHE A 1 189 ? 3.314 4.653 12.419 1.00 98.75 189 PHE A C 1
ATOM 1469 O O . PHE A 1 189 ? 3.262 3.434 12.586 1.00 98.75 189 PHE A O 1
ATOM 1476 N N . SER A 1 190 ? 3.625 5.209 11.251 1.00 98.50 190 SER A N 1
ATOM 1477 C CA . SER A 1 190 ? 4.046 4.461 10.066 1.00 98.50 190 SER A CA 1
ATOM 1478 C C . SER A 1 190 ? 5.244 5.133 9.401 1.00 98.50 190 SER A C 1
ATOM 1480 O O . SER A 1 190 ? 5.297 6.352 9.269 1.00 98.50 190 SER A O 1
ATOM 1482 N N . LEU A 1 191 ? 6.191 4.326 8.937 1.00 98.50 191 LEU A N 1
ATOM 1483 C CA . LEU A 1 191 ? 7.340 4.744 8.149 1.00 98.50 191 LEU A CA 1
ATOM 1484 C C . LEU A 1 191 ? 7.444 3.833 6.932 1.00 98.50 191 LEU A C 1
ATOM 1486 O O . LEU A 1 191 ? 7.576 2.621 7.080 1.00 98.50 191 LEU A O 1
ATOM 1490 N N . THR A 1 192 ? 7.410 4.416 5.737 1.00 98.31 192 THR A N 1
ATOM 1491 C CA . THR A 1 192 ? 7.698 3.692 4.493 1.00 98.31 192 THR A CA 1
ATOM 1492 C C . THR A 1 192 ? 8.897 4.315 3.801 1.00 98.31 192 THR A C 1
ATOM 1494 O O . THR A 1 192 ? 8.962 5.533 3.647 1.00 98.31 192 THR A O 1
ATOM 1497 N N . GLY A 1 193 ? 9.847 3.487 3.384 1.00 98.12 193 GLY A N 1
ATOM 1498 C CA . GLY A 1 193 ? 10.991 3.884 2.576 1.00 98.12 193 GLY A CA 1
ATOM 1499 C C . GLY A 1 193 ? 11.044 3.058 1.299 1.00 98.12 193 GLY A C 1
ATOM 1500 O O . GLY A 1 193 ? 10.810 1.857 1.342 1.00 98.12 193 GLY A O 1
ATOM 1501 N N . ASN A 1 194 ? 11.373 3.677 0.173 1.00 97.88 194 ASN A N 1
ATOM 1502 C CA . ASN A 1 194 ? 11.683 2.964 -1.063 1.00 97.88 194 ASN A CA 1
ATOM 1503 C C . ASN A 1 194 ? 12.995 3.498 -1.637 1.00 97.88 194 ASN A C 1
ATOM 1505 O O . ASN A 1 194 ? 13.253 4.701 -1.595 1.00 97.88 194 ASN A O 1
ATOM 1509 N N . PHE A 1 195 ? 13.820 2.605 -2.165 1.00 97.25 195 PHE A N 1
ATOM 1510 C CA . PHE A 1 195 ? 14.998 2.930 -2.948 1.00 97.25 195 PHE A CA 1
ATOM 1511 C C . PHE A 1 195 ? 15.003 2.073 -4.201 1.00 97.25 195 PHE A C 1
ATOM 1513 O O . PHE A 1 195 ? 14.978 0.847 -4.131 1.00 97.25 195 PHE A O 1
ATOM 1520 N N . ARG A 1 196 ? 15.119 2.724 -5.353 1.00 95.88 196 ARG A N 1
ATOM 1521 C CA . ARG A 1 196 ? 15.148 2.059 -6.642 1.00 95.88 196 ARG A CA 1
ATOM 1522 C C . ARG A 1 196 ? 16.297 2.559 -7.494 1.00 95.88 196 ARG A C 1
ATOM 1524 O O . ARG A 1 196 ? 16.409 3.747 -7.782 1.00 95.88 196 ARG A O 1
ATOM 1531 N N . GLU A 1 197 ? 17.117 1.637 -7.979 1.00 94.62 197 GLU A N 1
ATOM 1532 C CA . GLU A 1 197 ? 18.155 1.899 -8.972 1.00 94.62 197 GLU A CA 1
ATOM 1533 C C . GLU A 1 197 ? 17.867 1.094 -10.237 1.00 94.62 197 GLU A C 1
ATOM 1535 O O . GLU A 1 197 ? 17.926 -0.131 -10.237 1.00 94.62 197 GLU A O 1
ATOM 1540 N N . LYS A 1 198 ? 17.597 1.783 -11.346 1.00 91.50 198 LYS A N 1
ATOM 1541 C CA . LYS A 1 198 ? 17.458 1.187 -12.676 1.00 91.50 198 LYS A CA 1
ATOM 1542 C C . LYS A 1 198 ? 18.706 1.491 -13.492 1.00 91.50 198 LYS A C 1
ATOM 1544 O O . LYS A 1 198 ? 18.960 2.652 -13.816 1.00 91.50 198 LYS A O 1
ATOM 1549 N N . LYS A 1 199 ? 19.441 0.452 -13.890 1.00 89.00 199 LYS A N 1
ATOM 1550 C CA . LYS A 1 199 ? 20.438 0.527 -14.963 1.00 89.00 199 LYS A CA 1
ATOM 1551 C C . LYS A 1 199 ? 19.853 -0.140 -16.203 1.00 89.00 199 LYS A C 1
ATOM 1553 O O . LYS A 1 199 ? 19.748 -1.370 -16.223 1.00 89.00 199 LYS A O 1
ATOM 1558 N N . PRO A 1 200 ? 19.439 0.641 -17.221 1.00 76.81 200 PRO A N 1
ATOM 1559 C CA . PRO A 1 200 ? 18.912 0.085 -18.457 1.00 76.81 200 PRO A CA 1
ATOM 1560 C C . PRO A 1 200 ? 19.830 -1.023 -18.981 1.00 76.81 200 PRO A C 1
ATOM 1562 O O . PRO A 1 200 ? 21.053 -0.871 -18.966 1.00 76.81 200 PRO A O 1
ATOM 1565 N N . TRP A 1 201 ? 19.229 -2.130 -19.420 1.00 74.00 201 TRP A N 1
ATOM 1566 C CA . TRP A 1 201 ? 19.916 -3.287 -20.015 1.00 74.00 201 TRP A CA 1
ATOM 1567 C C . TRP A 1 201 ? 20.767 -4.152 -19.076 1.00 74.00 201 TRP A C 1
ATOM 1569 O O . TRP A 1 201 ? 21.436 -5.065 -19.549 1.00 74.00 201 TRP A O 1
ATOM 1579 N N . ARG A 1 202 ? 20.777 -3.888 -17.763 1.00 83.38 202 ARG A N 1
ATOM 1580 C CA . ARG A 1 202 ? 21.529 -4.716 -16.806 1.00 83.38 202 ARG A CA 1
ATOM 1581 C C . ARG A 1 202 ? 20.652 -5.236 -15.689 1.00 83.38 202 ARG A C 1
ATOM 1583 O O . ARG A 1 202 ? 20.418 -6.436 -15.608 1.00 83.38 202 ARG A O 1
ATOM 1590 N N . TYR A 1 203 ? 20.186 -4.332 -14.836 1.00 91.31 203 TYR A N 1
ATOM 1591 C CA . TYR A 1 203 ? 19.438 -4.713 -13.652 1.00 91.31 203 TYR A CA 1
ATOM 1592 C C . TYR A 1 203 ? 18.560 -3.578 -13.131 1.00 91.31 203 TYR A C 1
ATOM 1594 O O . TYR A 1 203 ? 18.782 -2.394 -13.420 1.00 91.31 203 TYR A O 1
ATOM 1602 N N . VAL A 1 204 ? 17.598 -3.957 -12.296 1.00 94.19 204 VAL A N 1
ATOM 1603 C CA . VAL A 1 204 ? 16.909 -3.048 -11.380 1.00 94.19 204 VAL A CA 1
ATOM 1604 C C . VAL A 1 204 ? 17.099 -3.572 -9.967 1.00 94.19 204 VAL A C 1
ATOM 1606 O O . VAL A 1 204 ? 16.880 -4.750 -9.728 1.00 94.19 204 VAL A O 1
ATOM 1609 N N . ILE A 1 205 ? 17.519 -2.712 -9.051 1.00 96.19 205 ILE A N 1
ATOM 1610 C CA . ILE A 1 205 ? 17.467 -2.986 -7.615 1.00 96.19 205 ILE A CA 1
ATOM 1611 C C . ILE A 1 205 ? 16.293 -2.185 -7.071 1.00 96.19 205 ILE A C 1
ATOM 1613 O O . ILE A 1 205 ? 16.212 -0.984 -7.339 1.00 96.19 205 ILE A O 1
ATOM 1617 N N . ASP A 1 206 ? 15.399 -2.841 -6.346 1.00 96.31 206 ASP A N 1
ATOM 1618 C CA . ASP A 1 206 ? 14.248 -2.230 -5.689 1.00 96.31 206 ASP A CA 1
ATOM 1619 C C . ASP A 1 206 ? 14.217 -2.700 -4.231 1.00 96.31 206 ASP A C 1
ATOM 1621 O O . ASP A 1 206 ? 14.176 -3.899 -3.950 1.00 96.31 206 ASP A O 1
ATOM 1625 N N . LEU A 1 207 ? 14.326 -1.755 -3.304 1.00 97.94 207 LEU A N 1
ATOM 1626 C CA . LEU A 1 207 ? 14.341 -1.991 -1.867 1.00 97.94 207 LEU A CA 1
ATOM 1627 C C . LEU A 1 207 ? 13.187 -1.213 -1.251 1.00 97.94 207 LEU A C 1
ATOM 1629 O O . LEU A 1 207 ? 13.122 0.006 -1.408 1.00 97.94 207 LEU A O 1
ATOM 1633 N N . THR A 1 208 ? 12.312 -1.887 -0.514 1.00 98.25 208 THR A N 1
ATOM 1634 C CA . THR A 1 208 ? 11.198 -1.238 0.186 1.00 98.25 208 THR A CA 1
ATOM 1635 C C . THR A 1 208 ? 11.205 -1.628 1.652 1.00 98.25 208 THR A C 1
ATOM 1637 O O . THR A 1 208 ? 11.238 -2.805 1.983 1.00 98.25 208 THR A O 1
ATOM 1640 N N . GLY A 1 209 ? 11.204 -0.642 2.541 1.00 98.25 209 GLY A N 1
ATOM 1641 C CA . GLY A 1 209 ? 11.121 -0.835 3.981 1.00 98.25 209 GLY A CA 1
ATOM 1642 C C . GLY A 1 209 ? 9.803 -0.304 4.526 1.00 98.25 209 GLY A C 1
ATOM 1643 O O . GLY A 1 209 ? 9.365 0.780 4.137 1.00 98.25 209 GLY A O 1
ATOM 1644 N N . HIS A 1 210 ? 9.209 -1.032 5.463 1.00 98.06 210 HIS A N 1
ATOM 1645 C CA . HIS A 1 210 ? 8.014 -0.613 6.186 1.00 98.06 210 HIS A CA 1
ATOM 1646 C C . HIS A 1 210 ? 8.236 -0.777 7.686 1.00 98.06 210 HIS A C 1
ATOM 1648 O O . HIS A 1 210 ? 8.823 -1.762 8.121 1.00 98.06 210 HIS A O 1
ATOM 1654 N N . ALA A 1 211 ? 7.754 0.161 8.492 1.00 98.50 211 ALA A N 1
ATOM 1655 C CA . ALA A 1 211 ? 7.690 0.019 9.939 1.00 98.50 211 ALA A CA 1
ATOM 1656 C C . ALA A 1 211 ? 6.414 0.671 10.468 1.00 98.50 211 ALA A C 1
ATOM 1658 O O . ALA A 1 211 ? 6.034 1.748 10.015 1.00 98.50 211 ALA A O 1
ATOM 1659 N N . GLN A 1 212 ? 5.755 0.025 11.424 1.00 98.62 212 GLN A N 1
ATOM 1660 C CA . GLN A 1 212 ? 4.529 0.511 12.041 1.00 98.62 212 GLN A CA 1
ATOM 1661 C C . GLN A 1 212 ? 4.530 0.242 13.542 1.00 98.62 212 GLN A C 1
ATOM 1663 O O . GLN A 1 212 ? 4.965 -0.819 13.993 1.00 98.62 212 GLN A O 1
ATOM 1668 N N . LEU A 1 213 ? 4.015 1.198 14.312 1.00 98.69 213 LEU A N 1
ATOM 1669 C CA . LEU A 1 213 ? 3.849 1.092 15.760 1.00 98.69 213 LEU A CA 1
ATOM 1670 C C . LEU A 1 213 ? 2.468 1.610 16.152 1.00 98.69 213 LEU A C 1
ATOM 1672 O O . LEU A 1 213 ? 2.127 2.751 15.855 1.00 98.69 213 LEU A O 1
ATOM 1676 N N . ALA A 1 214 ? 1.693 0.788 16.850 1.00 98.62 214 ALA A N 1
ATOM 1677 C CA . ALA A 1 214 ? 0.322 1.087 17.239 1.00 98.62 214 ALA A CA 1
ATOM 1678 C C . ALA A 1 214 ? 0.169 1.179 18.761 1.00 98.62 214 ALA A C 1
ATOM 1680 O O . ALA A 1 214 ? 0.729 0.382 19.521 1.00 98.62 214 ALA A O 1
ATOM 1681 N N . SER A 1 215 ? -0.639 2.131 19.225 1.00 98.38 215 SER A N 1
ATOM 1682 C CA . SER A 1 215 ? -0.965 2.275 20.645 1.00 98.38 215 SER A CA 1
ATOM 1683 C C . SER A 1 215 ? -1.878 1.147 21.135 1.00 98.38 215 SER A C 1
ATOM 1685 O O . SER A 1 215 ? -2.500 0.444 20.333 1.00 98.38 215 SER A O 1
ATOM 1687 N N . SER A 1 216 ? -1.993 0.981 22.460 1.00 96.31 216 SER A N 1
ATOM 1688 C CA . SER A 1 216 ? -2.777 -0.091 23.101 1.00 96.31 216 SER A CA 1
ATOM 1689 C C . SER A 1 216 ? -4.274 -0.086 22.743 1.00 96.31 216 SER A C 1
ATOM 1691 O O . SER A 1 216 ? -4.926 -1.129 22.784 1.00 96.31 216 SER A O 1
ATOM 1693 N N . ARG A 1 217 ? -4.812 1.070 22.350 1.00 96.38 217 ARG A N 1
ATOM 1694 C CA . ARG A 1 217 ? -6.237 1.279 22.047 1.00 96.38 217 ARG A CA 1
ATOM 1695 C C . ARG A 1 217 ? -6.573 1.232 20.555 1.00 96.38 217 ARG A C 1
ATOM 1697 O O . ARG A 1 217 ? -7.721 1.459 20.192 1.00 96.38 217 ARG A O 1
ATOM 1704 N N . THR A 1 218 ? -5.587 0.958 19.703 1.00 97.75 218 THR A N 1
ATOM 1705 C CA . THR A 1 218 ? -5.802 0.809 18.257 1.00 97.75 218 THR A CA 1
ATOM 1706 C C . THR A 1 218 ? -6.774 -0.345 17.998 1.00 97.75 218 THR A C 1
ATOM 1708 O O . THR A 1 218 ? -6.516 -1.445 18.502 1.00 97.75 218 THR A O 1
ATOM 1711 N N . PRO A 1 219 ? -7.891 -0.110 17.283 1.00 96.00 219 PRO A N 1
ATOM 1712 C CA . PRO A 1 219 ? -8.868 -1.150 16.991 1.00 96.00 219 PRO A CA 1
ATOM 1713 C C . PRO A 1 219 ? -8.280 -2.196 16.041 1.00 96.00 219 PRO A C 1
ATOM 1715 O O . PRO A 1 219 ? -7.350 -1.921 15.286 1.00 96.00 219 PRO A O 1
ATOM 1718 N N . LEU A 1 220 ? -8.844 -3.402 16.079 1.00 94.12 220 LEU A N 1
ATOM 1719 C CA . LEU A 1 220 ? -8.306 -4.591 15.414 1.00 94.12 220 LEU A CA 1
ATOM 1720 C C . LEU A 1 220 ? -8.029 -4.393 13.915 1.00 94.12 220 LEU A C 1
ATOM 1722 O O . LEU A 1 220 ? -6.946 -4.718 13.444 1.00 94.12 220 LEU A O 1
ATOM 1726 N N . PHE A 1 221 ? -8.973 -3.792 13.193 1.00 94.50 221 PHE A N 1
ATOM 1727 C CA . PHE A 1 221 ? -8.878 -3.547 11.750 1.00 94.50 221 PHE A CA 1
ATOM 1728 C C . PHE A 1 221 ? -7.917 -2.402 11.359 1.00 94.50 221 PHE A C 1
ATOM 1730 O O . PHE A 1 221 ? -7.656 -2.232 10.169 1.00 94.50 221 PHE A O 1
ATOM 1737 N N . GLU A 1 222 ? -7.399 -1.629 12.328 1.00 96.62 222 GLU A N 1
ATOM 1738 C CA . GLU A 1 222 ? -6.331 -0.622 12.134 1.00 96.62 222 GLU A CA 1
ATOM 1739 C C . GLU A 1 222 ? -4.971 -1.094 12.678 1.00 96.62 222 GLU A C 1
ATOM 1741 O O . GLU A 1 222 ? -3.976 -0.369 12.596 1.00 96.62 222 GLU A O 1
ATOM 1746 N N . LEU A 1 223 ? -4.893 -2.285 13.286 1.00 97.00 223 LEU A N 1
ATOM 1747 C CA . LEU A 1 223 ? -3.617 -2.793 13.775 1.00 97.00 223 LEU A CA 1
ATOM 1748 C C . LEU A 1 223 ? -2.682 -3.126 12.605 1.00 97.00 223 LEU A C 1
ATOM 1750 O O . LEU A 1 223 ? -3.133 -3.664 11.591 1.00 97.00 223 LEU A O 1
ATOM 1754 N N . PRO A 1 224 ? -1.366 -2.892 12.773 1.00 97.06 224 PRO A N 1
ATOM 1755 C CA . PRO A 1 224 ? -0.355 -3.426 11.880 1.00 97.06 224 PRO A CA 1
ATOM 1756 C C . PRO A 1 224 ? -0.591 -4.910 11.608 1.00 97.06 224 PRO A C 1
ATOM 1758 O O . PRO A 1 224 ? -0.632 -5.730 12.531 1.00 97.06 224 PRO A O 1
ATOM 1761 N N . SER A 1 225 ? -0.748 -5.226 10.327 1.00 94.69 225 SER A N 1
ATOM 1762 C CA . SER A 1 225 ? -1.108 -6.552 9.842 1.00 94.69 225 SER A CA 1
ATOM 1763 C C . SER A 1 225 ? 0.011 -7.102 8.972 1.00 94.69 225 SER A C 1
ATOM 1765 O O . SER A 1 225 ? 0.450 -6.480 7.997 1.00 94.69 225 SER A O 1
ATOM 1767 N N . LEU A 1 226 ? 0.478 -8.296 9.327 1.00 92.50 226 LEU A N 1
ATOM 1768 C CA . LEU A 1 226 ? 1.336 -9.069 8.456 1.00 92.50 226 LEU A CA 1
ATOM 1769 C C . LEU A 1 226 ? 0.510 -9.557 7.266 1.00 92.50 226 LEU A C 1
ATOM 1771 O O . LEU A 1 226 ? -0.453 -10.310 7.418 1.00 92.50 226 LEU A O 1
ATOM 1775 N N . SER A 1 227 ? 0.936 -9.163 6.070 1.00 90.25 227 SER A N 1
ATOM 1776 C CA . SER A 1 227 ? 0.265 -9.524 4.830 1.00 90.25 227 SER A CA 1
ATOM 1777 C C . SER A 1 227 ? 1.246 -9.780 3.694 1.00 90.25 227 SER A C 1
ATOM 1779 O O . SER A 1 227 ? 2.408 -9.379 3.764 1.00 90.25 227 SER A O 1
ATOM 1781 N N . GLY A 1 228 ? 0.746 -10.378 2.610 1.00 87.81 228 GLY A N 1
ATOM 1782 C CA . GLY A 1 228 ? 1.486 -10.555 1.358 1.00 87.81 228 GLY A CA 1
ATOM 1783 C C . GLY A 1 228 ? 1.967 -9.257 0.701 1.00 87.81 228 GLY A C 1
ATOM 1784 O O . GLY A 1 228 ? 2.889 -9.302 -0.104 1.00 87.81 228 GLY A O 1
ATOM 1785 N N . ASP A 1 229 ? 1.380 -8.111 1.063 1.00 88.31 229 ASP A N 1
ATOM 1786 C CA . ASP A 1 229 ? 1.832 -6.794 0.599 1.00 88.31 229 ASP A CA 1
ATOM 1787 C C . ASP A 1 229 ? 3.116 -6.342 1.323 1.00 88.31 229 ASP A C 1
ATOM 1789 O O . ASP A 1 229 ? 3.883 -5.544 0.792 1.00 88.31 229 ASP A O 1
ATOM 1793 N N . VAL A 1 230 ? 3.358 -6.865 2.530 1.00 92.31 230 VAL A N 1
ATOM 1794 C CA . VAL A 1 230 ? 4.484 -6.515 3.412 1.00 92.31 230 VAL A CA 1
ATOM 1795 C C . VAL A 1 230 ? 5.581 -7.581 3.351 1.00 92.31 230 VAL A C 1
ATOM 1797 O O . VAL A 1 230 ? 6.763 -7.243 3.279 1.00 92.31 230 VAL A O 1
ATOM 1800 N N . ILE A 1 231 ? 5.200 -8.860 3.351 1.00 94.38 231 ILE A N 1
ATOM 1801 C CA . ILE A 1 231 ? 6.080 -10.017 3.154 1.00 94.38 231 ILE A CA 1
ATOM 1802 C C . ILE A 1 231 ? 5.343 -11.012 2.254 1.00 94.38 231 ILE A C 1
ATOM 1804 O O . ILE A 1 231 ? 4.379 -11.650 2.689 1.00 94.38 231 ILE A O 1
ATOM 1808 N N . ARG A 1 232 ? 5.783 -11.169 1.002 1.00 94.31 232 ARG A N 1
ATOM 1809 C CA . ARG A 1 232 ? 5.184 -12.140 0.074 1.00 94.31 232 ARG A CA 1
ATOM 1810 C C . ARG A 1 232 ? 5.354 -13.570 0.603 1.00 94.31 232 ARG A C 1
ATOM 1812 O O . ARG A 1 232 ? 6.258 -13.869 1.371 1.00 94.31 232 ARG A O 1
ATOM 1819 N N . GLY A 1 233 ? 4.454 -14.473 0.224 1.00 92.44 233 GLY A N 1
ATOM 1820 C CA . GLY A 1 233 ? 4.394 -15.844 0.754 1.00 92.44 233 GLY A CA 1
ATOM 1821 C C . GLY A 1 233 ? 3.447 -15.995 1.950 1.00 92.44 233 GLY A C 1
ATOM 1822 O O . GLY A 1 233 ? 3.087 -17.114 2.315 1.00 92.44 233 GLY A O 1
ATOM 1823 N N . PHE A 1 234 ? 2.944 -14.883 2.490 1.00 91.12 234 PHE A N 1
ATOM 1824 C CA . PHE A 1 234 ? 1.890 -14.855 3.503 1.00 91.12 234 PHE A CA 1
ATOM 1825 C C . PHE A 1 234 ? 0.577 -14.327 2.913 1.00 91.12 234 PHE A C 1
ATOM 1827 O O . PHE A 1 234 ? 0.560 -13.522 1.974 1.00 91.12 234 PHE A O 1
ATOM 1834 N N . ARG A 1 235 ? -0.549 -14.802 3.444 1.00 88.44 235 ARG A N 1
ATOM 1835 C CA . ARG A 1 235 ? -1.868 -14.234 3.125 1.00 88.44 235 ARG A CA 1
ATOM 1836 C C . ARG A 1 235 ? -2.047 -12.894 3.825 1.00 88.44 235 A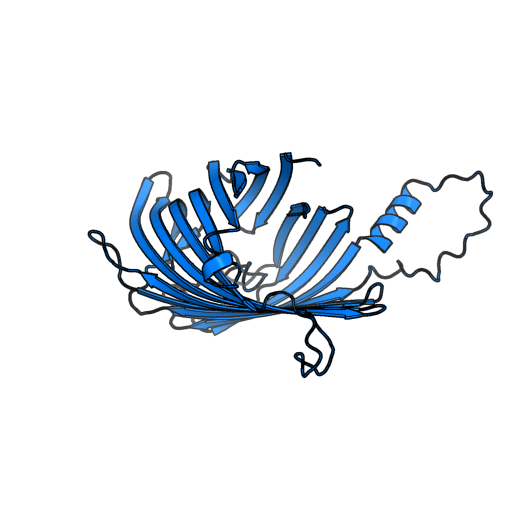RG A C 1
ATOM 1838 O O . ARG A 1 235 ? -1.249 -12.512 4.675 1.00 88.44 235 ARG A O 1
ATOM 1845 N N . ARG A 1 236 ? -3.089 -12.170 3.431 1.00 90.19 236 ARG A N 1
ATOM 1846 C CA . ARG A 1 236 ? -3.557 -10.978 4.140 1.00 90.19 236 ARG A CA 1
ATOM 1847 C C . ARG A 1 236 ? -3.960 -11.360 5.567 1.00 90.19 236 ARG A C 1
ATOM 1849 O O . ARG A 1 236 ? -4.554 -12.421 5.748 1.00 90.19 236 ARG A O 1
ATOM 1856 N N . ASP A 1 237 ? -3.659 -10.497 6.537 1.00 91.75 237 ASP A N 1
ATOM 1857 C CA . ASP A 1 237 ? -4.122 -10.656 7.919 1.00 91.75 237 ASP A CA 1
ATOM 1858 C C . ASP A 1 237 ? -3.708 -11.998 8.536 1.00 91.75 237 ASP A C 1
ATOM 1860 O O . ASP A 1 237 ? -4.503 -12.727 9.127 1.00 91.75 237 ASP A O 1
ATOM 1864 N N . GLU A 1 238 ? -2.447 -12.372 8.325 1.00 89.94 238 GLU A N 1
ATOM 1865 C CA . GLU A 1 238 ? -1.894 -13.609 8.878 1.00 89.94 238 GLU A CA 1
ATOM 1866 C C . GLU A 1 238 ? -1.542 -13.469 10.363 1.00 89.94 238 GLU A C 1
ATOM 1868 O O . GLU A 1 238 ? -1.572 -14.441 11.119 1.00 89.94 238 GLU A O 1
ATOM 1873 N N . ALA A 1 239 ? -1.196 -12.251 10.772 1.00 92.06 239 ALA A N 1
ATOM 1874 C CA . ALA A 1 239 ? -0.936 -11.881 12.152 1.00 92.06 239 ALA A CA 1
ATOM 1875 C C . ALA A 1 239 ? -1.199 -10.386 12.335 1.00 92.06 239 ALA A C 1
ATOM 1877 O O . ALA A 1 239 ? -0.813 -9.588 11.480 1.00 92.06 239 ALA A O 1
ATOM 1878 N N . HIS A 1 240 ? -1.748 -10.007 13.484 1.00 95.12 240 HIS A N 1
ATOM 1879 C CA . HIS A 1 240 ? -1.885 -8.617 13.907 1.00 95.12 240 HIS A CA 1
ATOM 1880 C C . HIS A 1 240 ? -1.029 -8.368 15.134 1.00 95.12 240 HIS A C 1
ATOM 1882 O O . HIS A 1 240 ? -0.931 -9.200 16.042 1.00 95.12 240 HIS A O 1
ATOM 1888 N N . GLY A 1 241 ? -0.420 -7.193 15.190 1.00 95.75 241 GLY A N 1
ATOM 1889 C CA . GLY A 1 241 ? 0.428 -6.808 16.303 1.00 95.75 241 GLY A CA 1
ATOM 1890 C C . GLY A 1 241 ? 0.545 -5.308 16.430 1.00 95.75 241 GLY A C 1
ATOM 1891 O O . GLY A 1 241 ? 0.070 -4.544 15.599 1.00 95.75 241 GLY A O 1
ATOM 1892 N N . ARG A 1 242 ? 1.179 -4.873 17.513 1.00 97.69 242 ARG A N 1
ATOM 1893 C CA . ARG A 1 242 ? 1.369 -3.441 17.787 1.00 97.69 242 ARG A CA 1
ATOM 1894 C C . ARG A 1 242 ? 2.695 -2.907 17.279 1.00 97.69 242 ARG A C 1
ATOM 1896 O O . ARG A 1 242 ? 2.922 -1.706 17.338 1.00 97.69 242 ARG A O 1
ATOM 1903 N N . GLY A 1 243 ? 3.578 -3.787 16.832 1.00 98.25 243 GLY A N 1
ATOM 1904 C CA . GLY A 1 243 ? 4.795 -3.417 16.135 1.00 98.25 243 GLY A CA 1
ATOM 1905 C C . GLY A 1 243 ? 4.972 -4.315 14.932 1.00 98.25 243 GLY A C 1
ATOM 1906 O O . GLY A 1 243 ? 4.851 -5.531 15.061 1.00 98.25 243 GLY A O 1
ATOM 1907 N N . LEU A 1 244 ? 5.266 -3.717 13.789 1.00 98.19 244 LEU A N 1
ATOM 1908 C CA . LEU A 1 244 ? 5.572 -4.420 12.556 1.00 98.19 244 LEU A CA 1
ATOM 1909 C C . LEU A 1 244 ? 6.749 -3.729 11.883 1.00 98.19 244 LEU A C 1
ATOM 1911 O O . LEU A 1 244 ? 6.827 -2.504 11.877 1.00 98.19 244 LEU A O 1
ATOM 1915 N N . TRP A 1 245 ? 7.644 -4.503 11.290 1.00 98.31 245 TRP A N 1
ATOM 1916 C CA . TRP A 1 245 ? 8.592 -3.982 10.317 1.00 98.31 245 TRP A CA 1
ATOM 1917 C C . TRP A 1 245 ? 8.820 -4.997 9.205 1.00 98.31 245 TRP A C 1
ATOM 1919 O O . TRP A 1 245 ? 8.689 -6.200 9.427 1.00 98.31 245 TRP A O 1
ATOM 1929 N N . SER A 1 246 ? 9.181 -4.520 8.022 1.00 98.38 246 SER A N 1
ATOM 1930 C CA . SER A 1 246 ? 9.667 -5.359 6.937 1.00 98.38 246 SER A CA 1
ATOM 1931 C C . SER A 1 246 ? 10.681 -4.640 6.060 1.00 98.38 246 SER A C 1
ATOM 1933 O O . SER A 1 246 ? 10.767 -3.412 6.033 1.00 98.38 246 SER A O 1
ATOM 1935 N N . LEU A 1 247 ? 11.454 -5.445 5.346 1.00 98.38 247 LEU A N 1
ATOM 1936 C CA . LEU A 1 247 ? 12.360 -5.059 4.289 1.00 98.38 247 LEU A CA 1
ATOM 1937 C C . LEU A 1 247 ? 12.163 -6.035 3.128 1.00 98.38 247 LEU A C 1
ATOM 1939 O O . LEU A 1 247 ? 12.416 -7.231 3.251 1.00 98.38 247 LEU A O 1
ATOM 1943 N N . GLN A 1 248 ? 11.708 -5.511 2.004 1.00 97.88 248 GLN A N 1
ATOM 1944 C CA . GLN A 1 248 ? 11.568 -6.211 0.741 1.00 97.88 248 GLN A CA 1
ATOM 1945 C C . GLN A 1 248 ? 12.770 -5.863 -0.120 1.00 97.88 248 GLN A C 1
ATOM 1947 O O . GLN A 1 248 ? 13.014 -4.689 -0.407 1.00 97.88 248 GLN A O 1
ATOM 1952 N N . SER A 1 249 ? 13.530 -6.879 -0.510 1.00 97.62 249 SER A N 1
ATOM 1953 C CA . SER A 1 249 ? 14.668 -6.717 -1.406 1.00 97.62 249 SER A CA 1
ATOM 1954 C C . SER A 1 249 ? 14.399 -7.444 -2.711 1.00 97.62 249 SER A C 1
ATOM 1956 O O . SER A 1 249 ? 14.093 -8.633 -2.705 1.00 97.62 249 SER A O 1
ATOM 1958 N N . GLU A 1 250 ? 14.487 -6.735 -3.832 1.00 97.38 250 GLU A N 1
ATOM 1959 C CA . GLU A 1 250 ? 14.149 -7.279 -5.141 1.00 97.38 250 GLU A CA 1
ATOM 1960 C C . GLU A 1 250 ? 15.193 -6.882 -6.195 1.00 97.38 250 GLU A C 1
ATOM 1962 O O . GLU A 1 250 ? 15.577 -5.717 -6.331 1.00 97.38 250 GLU A O 1
ATOM 1967 N N . LEU A 1 251 ? 15.663 -7.875 -6.952 1.00 97.12 251 LEU A N 1
ATOM 1968 C CA . LEU A 1 251 ? 16.630 -7.727 -8.034 1.00 97.12 251 LEU A CA 1
ATOM 1969 C C . LEU A 1 251 ? 15.993 -8.182 -9.342 1.00 97.12 251 LEU A C 1
ATOM 1971 O O . LEU A 1 251 ? 15.626 -9.346 -9.486 1.00 97.12 251 LEU A O 1
ATOM 1975 N N . TRP A 1 252 ? 15.893 -7.277 -10.311 1.00 94.88 252 TRP A N 1
ATOM 1976 C CA . TRP A 1 252 ? 15.401 -7.586 -11.650 1.00 94.88 252 TRP A CA 1
ATOM 1977 C C . TRP A 1 252 ? 16.571 -7.761 -12.590 1.00 94.88 252 TRP A C 1
ATOM 1979 O O . TRP A 1 252 ? 17.430 -6.885 -12.686 1.00 94.88 252 TRP A O 1
ATOM 1989 N N . LEU A 1 253 ? 16.553 -8.851 -13.338 1.00 93.38 253 LEU A N 1
ATOM 1990 C CA . LEU A 1 253 ? 17.505 -9.164 -14.387 1.00 93.38 253 LEU A CA 1
ATOM 1991 C C . LEU A 1 253 ? 16.746 -9.350 -15.697 1.00 93.38 253 LEU A C 1
ATOM 1993 O O . LEU A 1 253 ? 15.581 -9.754 -15.715 1.00 93.38 253 LEU A O 1
ATOM 1997 N N . GLN A 1 254 ? 17.401 -9.036 -16.809 1.00 86.69 254 GLN A N 1
ATOM 1998 C CA . GLN A 1 254 ? 16.843 -9.382 -18.112 1.00 86.69 254 GLN A CA 1
ATOM 1999 C C . GLN A 1 254 ? 16.705 -10.898 -18.232 1.00 86.69 254 GLN A C 1
ATOM 2001 O O . GLN A 1 254 ? 17.523 -11.644 -17.687 1.00 86.69 254 GLN A O 1
ATOM 2006 N N . VAL A 1 255 ? 15.688 -11.345 -18.968 1.00 83.50 255 VAL A N 1
ATOM 2007 C CA . VAL A 1 255 ? 15.489 -12.769 -19.248 1.00 83.50 255 VAL A CA 1
ATOM 2008 C C . VAL A 1 255 ? 16.773 -13.341 -19.880 1.00 83.50 255 VAL A C 1
ATOM 2010 O O . VAL A 1 255 ? 17.232 -12.821 -20.904 1.00 83.50 255 VAL A O 1
ATOM 2013 N N . PRO A 1 256 ? 17.396 -14.378 -19.286 1.00 72.56 256 PRO A N 1
ATOM 2014 C CA . PRO A 1 256 ? 18.596 -14.996 -19.845 1.00 72.56 256 PRO A CA 1
ATOM 2015 C C . PRO A 1 256 ? 18.392 -15.423 -21.304 1.00 72.56 256 PRO A C 1
ATOM 2017 O O . PRO A 1 256 ? 17.323 -15.889 -21.681 1.00 72.56 256 PRO A O 1
ATOM 2020 N N . GLY A 1 257 ? 19.414 -15.248 -22.146 1.00 67.56 257 GLY A N 1
ATOM 2021 C CA . GLY A 1 257 ? 19.325 -15.549 -23.584 1.00 67.56 257 GLY A CA 1
ATOM 2022 C C . GLY A 1 257 ? 18.712 -14.433 -24.439 1.00 67.56 257 GLY A C 1
ATOM 2023 O O . GLY A 1 257 ? 18.900 -14.431 -25.650 1.00 67.56 257 GLY A O 1
ATOM 2024 N N . ALA A 1 258 ? 18.102 -13.418 -23.827 1.00 62.81 258 ALA A N 1
ATOM 2025 C CA . ALA A 1 258 ? 17.592 -12.243 -24.529 1.00 62.81 258 ALA A CA 1
ATOM 2026 C C . ALA A 1 258 ? 18.690 -11.212 -24.889 1.00 62.81 258 ALA A C 1
ATOM 2028 O O . ALA A 1 258 ? 18.416 -10.143 -25.422 1.00 62.81 258 ALA A O 1
ATOM 2029 N N . ASN A 1 259 ? 19.962 -11.491 -24.600 1.00 56.84 259 ASN A N 1
ATOM 2030 C CA . ASN A 1 259 ? 21.035 -10.511 -24.750 1.00 56.84 259 ASN A CA 1
ATOM 2031 C C . ASN A 1 259 ? 21.359 -10.227 -26.236 1.00 56.84 259 ASN A C 1
ATOM 2033 O O . ASN A 1 259 ? 21.476 -11.150 -27.045 1.00 56.84 259 ASN A O 1
ATOM 2037 N N . ARG A 1 260 ? 21.545 -8.947 -26.598 1.00 57.78 260 ARG A N 1
ATOM 2038 C CA . ARG A 1 260 ? 21.617 -8.451 -27.996 1.00 57.78 260 ARG A CA 1
ATOM 2039 C C . ARG A 1 260 ? 22.722 -9.074 -28.866 1.00 57.78 260 ARG A C 1
ATOM 2041 O O . ARG A 1 260 ? 22.645 -8.980 -30.084 1.00 57.78 260 ARG A O 1
ATOM 2048 N N . SER A 1 261 ? 23.731 -9.713 -28.275 1.00 48.66 261 SER A N 1
ATOM 2049 C CA . SER A 1 261 ? 24.944 -10.145 -28.986 1.00 48.66 261 SER A CA 1
ATOM 2050 C C . SER A 1 261 ? 24.902 -11.524 -29.658 1.00 48.66 261 SER A C 1
ATOM 2052 O O . SER A 1 261 ? 25.890 -11.871 -30.299 1.00 48.66 261 SER A O 1
ATOM 2054 N N . ARG A 1 262 ? 23.836 -12.335 -29.538 1.00 45.56 262 ARG A N 1
ATOM 2055 C CA . ARG A 1 262 ? 23.842 -13.705 -30.116 1.00 45.56 262 ARG A CA 1
ATOM 2056 C C . ARG A 1 262 ? 22.837 -14.004 -31.218 1.00 45.56 262 ARG A C 1
ATOM 2058 O O . ARG A 1 262 ? 23.037 -14.992 -31.913 1.00 45.56 262 ARG A O 1
ATOM 2065 N N . TYR A 1 263 ? 21.858 -13.143 -31.470 1.00 45.16 263 TYR A N 1
ATOM 2066 C CA . TYR A 1 263 ? 21.130 -13.197 -32.737 1.00 45.16 263 TYR A CA 1
ATOM 2067 C C . TYR A 1 263 ? 21.908 -12.366 -33.759 1.00 45.16 263 TYR A C 1
ATOM 2069 O O . TYR A 1 263 ? 21.523 -11.257 -34.122 1.00 45.16 263 TYR A O 1
ATOM 2077 N N . LYS A 1 264 ? 23.065 -12.890 -34.192 1.00 44.97 264 LYS A N 1
ATOM 2078 C CA . LYS A 1 264 ? 23.565 -12.524 -35.517 1.00 44.97 264 LYS A CA 1
ATOM 2079 C C . LYS A 1 264 ? 22.426 -12.882 -36.454 1.00 44.97 264 LYS A C 1
ATOM 2081 O O . LYS A 1 264 ? 22.008 -14.036 -36.477 1.00 44.97 264 LYS A O 1
ATOM 2086 N N . SER A 1 265 ? 21.903 -11.878 -37.144 1.00 44.22 265 SER A N 1
ATOM 2087 C CA . SER A 1 265 ? 21.077 -12.058 -38.324 1.00 44.22 265 SER A CA 1
ATOM 2088 C C . SER A 1 265 ? 21.733 -13.138 -39.179 1.00 44.22 265 SER A C 1
ATOM 2090 O O . SER A 1 265 ? 22.752 -12.888 -39.825 1.00 44.22 265 SER A O 1
ATOM 2092 N N . PHE A 1 266 ? 21.197 -14.354 -39.118 1.00 47.22 266 PHE A N 1
ATOM 2093 C CA . PHE A 1 266 ? 21.383 -15.329 -40.173 1.00 47.22 266 PHE A CA 1
ATOM 2094 C C . PHE A 1 266 ? 20.806 -14.634 -41.400 1.00 47.22 266 PHE A C 1
ATOM 2096 O O . PHE A 1 266 ? 19.596 -14.449 -41.462 1.00 47.22 266 PHE A O 1
ATOM 2103 N N . THR A 1 267 ? 21.699 -14.079 -42.225 1.00 48.97 267 THR A N 1
ATOM 2104 C CA . THR A 1 267 ? 21.496 -13.634 -43.612 1.00 48.97 267 THR A CA 1
ATOM 2105 C C . THR A 1 267 ? 20.034 -13.660 -44.040 1.00 48.97 267 THR A C 1
ATOM 2107 O O . THR A 1 267 ? 19.586 -14.618 -44.668 1.00 48.97 267 THR A O 1
ATOM 2110 N N . ARG A 1 268 ? 19.275 -12.639 -43.636 1.00 49.09 268 ARG A N 1
ATOM 2111 C CA . ARG A 1 268 ? 17.863 -12.537 -43.977 1.00 49.09 268 ARG A CA 1
ATOM 2112 C C . ARG A 1 268 ? 17.719 -11.560 -45.126 1.00 49.09 268 ARG A C 1
ATOM 2114 O O . ARG A 1 268 ? 18.269 -10.459 -45.064 1.00 49.09 268 ARG A O 1
ATOM 2121 N N . SER A 1 269 ? 17.009 -11.985 -46.164 1.00 55.06 269 SER A N 1
ATOM 2122 C CA . SER A 1 269 ? 16.617 -11.097 -47.253 1.00 55.06 269 SER A CA 1
ATOM 2123 C C . SER A 1 269 ? 15.787 -9.934 -46.678 1.00 55.06 269 SER A C 1
ATOM 2125 O O . SER A 1 269 ? 14.995 -10.172 -45.762 1.00 55.06 269 SER A O 1
ATOM 2127 N N . PRO A 1 270 ? 15.933 -8.694 -47.175 1.00 57.16 270 PRO A N 1
ATOM 2128 C CA . PRO A 1 270 ? 15.143 -7.535 -46.740 1.00 57.16 270 PRO A CA 1
ATOM 2129 C C . PRO A 1 270 ? 13.617 -7.737 -46.786 1.00 57.16 270 PRO A C 1
ATOM 2131 O O . PRO A 1 270 ? 12.889 -7.044 -46.078 1.00 57.16 270 PRO A O 1
ATOM 2134 N N . ASP A 1 271 ? 13.144 -8.700 -47.580 1.00 63.22 271 ASP A N 1
ATOM 2135 C CA . ASP A 1 271 ? 11.720 -8.996 -47.785 1.00 63.22 271 ASP A CA 1
ATOM 2136 C C . ASP A 1 271 ? 11.120 -9.963 -46.752 1.00 63.22 271 ASP A C 1
ATOM 2138 O O . ASP A 1 271 ? 9.912 -10.216 -46.734 1.00 63.22 271 ASP A O 1
ATOM 2142 N N . ASP A 1 272 ? 11.949 -10.514 -45.872 1.00 64.62 272 ASP A N 1
ATOM 2143 C CA . ASP A 1 272 ? 11.577 -11.636 -45.030 1.00 64.62 272 ASP A CA 1
ATOM 2144 C C . ASP A 1 272 ? 11.047 -11.128 -43.676 1.00 64.62 272 ASP A C 1
ATOM 2146 O O . ASP A 1 272 ? 11.793 -10.776 -42.755 1.00 64.62 272 ASP A O 1
ATOM 2150 N N . LYS A 1 273 ? 9.717 -11.009 -43.577 1.00 62.59 273 LYS A N 1
ATOM 2151 C CA . LYS A 1 273 ? 9.047 -10.500 -42.371 1.00 62.59 273 LYS A CA 1
ATOM 2152 C C . LYS A 1 273 ? 9.343 -11.414 -41.176 1.00 62.59 273 LYS A C 1
ATOM 2154 O O . LYS A 1 273 ? 9.196 -12.631 -41.302 1.00 62.59 273 LYS A O 1
ATOM 2159 N N . PRO A 1 274 ? 9.682 -10.859 -39.999 1.00 61.38 274 PRO A N 1
ATOM 2160 C CA . PRO A 1 274 ? 9.901 -11.669 -38.815 1.00 61.38 274 PRO A CA 1
ATOM 2161 C C . PRO A 1 274 ? 8.652 -12.469 -38.459 1.00 61.38 274 PRO A C 1
ATOM 2163 O O . PRO A 1 274 ? 7.538 -11.935 -38.420 1.00 61.38 274 PRO A O 1
ATOM 2166 N N . GLY A 1 275 ? 8.854 -13.759 -38.198 1.00 67.31 275 GLY A N 1
ATOM 2167 C CA . GLY A 1 275 ? 7.790 -14.659 -37.783 1.00 67.31 275 GLY A CA 1
ATOM 2168 C C . GLY A 1 275 ? 7.239 -14.251 -36.416 1.00 67.31 275 GLY A C 1
ATOM 2169 O O . GLY A 1 275 ? 7.896 -13.566 -35.630 1.00 67.31 275 GLY A O 1
ATOM 2170 N N . LEU A 1 276 ? 6.028 -14.706 -36.093 1.00 68.12 276 LEU A N 1
ATOM 2171 C CA . LEU A 1 276 ? 5.359 -14.410 -34.818 1.00 68.12 276 LEU A CA 1
ATOM 2172 C C . LEU A 1 276 ? 6.240 -14.744 -33.596 1.00 68.12 276 LEU A C 1
ATOM 2174 O O . LEU A 1 276 ? 6.270 -13.990 -32.626 1.00 68.12 276 LEU A O 1
ATOM 2178 N N . VAL A 1 277 ? 7.010 -15.832 -33.681 1.00 69.69 277 VAL A N 1
ATOM 2179 C CA . VAL A 1 277 ? 7.937 -16.286 -32.634 1.00 69.69 277 VAL A CA 1
ATOM 2180 C C . VAL A 1 277 ? 9.092 -15.299 -32.420 1.00 69.69 277 VAL A C 1
ATOM 2182 O O . VAL A 1 277 ? 9.422 -14.974 -31.283 1.00 69.69 277 VAL A O 1
ATOM 2185 N N . GLU A 1 278 ? 9.674 -14.757 -33.490 1.00 69.81 278 GLU A N 1
ATOM 2186 C CA . GLU A 1 278 ? 10.778 -13.789 -33.407 1.00 69.81 278 GLU A CA 1
ATOM 2187 C C . GLU A 1 278 ? 10.308 -12.449 -32.829 1.00 69.81 278 GLU A C 1
ATOM 2189 O O . GLU A 1 278 ? 10.999 -11.850 -32.002 1.00 69.81 278 GLU A O 1
ATOM 2194 N N . ASN A 1 279 ? 9.097 -12.019 -33.197 1.00 75.94 279 ASN A N 1
ATOM 2195 C CA . ASN A 1 279 ? 8.465 -10.826 -32.633 1.00 75.94 279 ASN A CA 1
ATOM 2196 C C . ASN A 1 279 ? 8.172 -10.992 -31.134 1.00 75.94 279 ASN A C 1
ATOM 2198 O O . ASN A 1 279 ? 8.385 -10.058 -30.358 1.00 75.94 279 ASN A O 1
ATOM 2202 N N . LEU A 1 280 ? 7.748 -12.185 -30.703 1.00 76.44 280 LEU A N 1
ATOM 2203 C CA . LEU A 1 280 ? 7.536 -12.492 -29.289 1.00 76.44 280 LEU A CA 1
ATOM 2204 C C . LEU A 1 280 ? 8.852 -12.486 -28.498 1.00 76.44 280 LEU A C 1
ATOM 2206 O O . LEU A 1 280 ? 8.907 -11.909 -27.414 1.00 76.44 280 LEU A O 1
ATOM 2210 N N . PHE A 1 281 ? 9.931 -13.065 -29.033 1.00 77.00 281 PHE A N 1
ATOM 2211 C CA . PHE A 1 281 ? 11.242 -13.023 -28.375 1.00 77.00 281 PHE A CA 1
ATOM 2212 C C . PHE A 1 281 ? 11.804 -11.604 -28.279 1.00 77.00 281 PHE A C 1
ATOM 2214 O O . PHE A 1 281 ? 12.333 -11.227 -27.231 1.00 77.00 281 PHE A O 1
ATOM 2221 N N . ALA A 1 282 ? 11.663 -10.799 -29.337 1.00 75.31 282 ALA A N 1
ATOM 2222 C CA . ALA A 1 282 ? 12.041 -9.389 -29.308 1.00 75.31 282 ALA A CA 1
ATOM 2223 C C . ALA A 1 282 ? 11.241 -8.619 -28.245 1.00 75.31 282 ALA A C 1
ATOM 2225 O O . ALA A 1 282 ? 11.819 -7.859 -27.469 1.00 75.31 282 ALA A O 1
ATOM 2226 N N . PHE A 1 283 ? 9.936 -8.883 -28.138 1.00 83.12 283 PHE A N 1
ATOM 2227 C CA . PHE A 1 283 ? 9.087 -8.300 -27.103 1.00 83.12 283 PHE A CA 1
ATOM 2228 C C . PHE A 1 283 ? 9.540 -8.689 -25.689 1.00 83.12 283 PHE A C 1
ATOM 2230 O O . PHE A 1 283 ? 9.764 -7.815 -24.851 1.00 83.12 283 PHE A O 1
ATOM 2237 N N . VAL A 1 284 ? 9.719 -9.989 -25.422 1.00 83.31 284 VAL A N 1
ATOM 2238 C CA . VAL A 1 284 ? 10.152 -10.491 -24.107 1.00 83.31 284 VAL A CA 1
ATOM 2239 C C . VAL A 1 284 ? 11.508 -9.901 -23.726 1.00 83.31 284 VAL A C 1
ATOM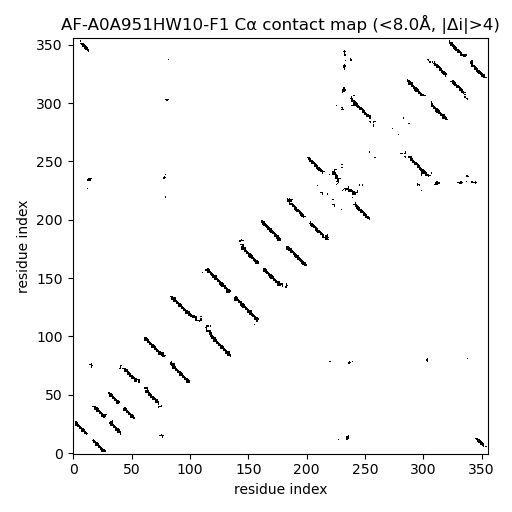 2241 O O . VAL A 1 284 ? 11.703 -9.478 -22.590 1.00 83.31 284 VAL A O 1
ATOM 2244 N N . ARG A 1 285 ? 12.434 -9.797 -24.680 1.00 78.62 285 ARG A N 1
ATOM 2245 C CA . ARG A 1 285 ? 13.743 -9.179 -24.458 1.00 78.62 285 ARG A CA 1
ATOM 2246 C C . ARG A 1 285 ? 13.650 -7.733 -23.990 1.00 78.62 285 ARG A C 1
ATOM 2248 O O . ARG A 1 285 ? 14.378 -7.330 -23.084 1.00 78.62 285 ARG A O 1
ATOM 2255 N N . ASP A 1 286 ? 12.835 -6.942 -24.674 1.00 80.06 286 ASP A N 1
ATOM 2256 C CA . ASP A 1 286 ? 12.857 -5.491 -24.517 1.00 80.06 286 ASP A CA 1
ATOM 2257 C C . ASP A 1 286 ? 11.948 -5.027 -23.363 1.00 80.06 286 ASP A C 1
ATOM 2259 O O . ASP A 1 286 ? 12.164 -3.947 -22.804 1.00 80.06 286 ASP A O 1
ATOM 2263 N N . HIS A 1 287 ? 10.988 -5.867 -22.951 1.00 87.69 287 HIS A N 1
ATOM 2264 C CA . HIS A 1 287 ? 9.943 -5.494 -21.995 1.00 87.69 287 HIS A CA 1
ATOM 2265 C C . HIS A 1 287 ? 9.803 -6.413 -20.778 1.00 87.69 287 HIS A C 1
ATOM 2267 O O . HIS A 1 287 ? 9.191 -5.980 -19.799 1.00 87.69 287 HIS A O 1
ATOM 2273 N N . ALA A 1 288 ? 10.363 -7.629 -20.789 1.00 90.56 288 ALA A N 1
ATOM 2274 C CA . ALA A 1 288 ? 10.254 -8.573 -19.677 1.00 90.56 288 ALA A CA 1
ATOM 2275 C C . ALA A 1 288 ? 11.532 -8.683 -18.829 1.00 90.56 288 ALA A C 1
ATOM 2277 O O . ALA A 1 288 ? 12.661 -8.672 -19.322 1.00 90.56 288 ALA A O 1
ATOM 2278 N N . TRP A 1 289 ? 11.329 -8.838 -17.522 1.00 92.31 289 TRP A N 1
ATOM 2279 C CA . TRP A 1 289 ? 12.378 -9.018 -16.524 1.00 92.31 289 TRP A CA 1
ATOM 2280 C C . TRP A 1 289 ? 12.016 -10.162 -15.588 1.00 92.31 289 TRP A C 1
ATOM 2282 O O . TRP A 1 289 ? 10.855 -10.305 -15.200 1.00 92.31 289 TRP A O 1
ATOM 2292 N N . VAL A 1 290 ? 13.022 -10.929 -15.180 1.00 94.81 290 VAL A N 1
ATOM 2293 C CA . VAL A 1 290 ? 12.905 -11.884 -14.078 1.00 94.81 290 VAL A CA 1
ATOM 2294 C C . VAL A 1 290 ? 13.323 -11.172 -12.802 1.00 94.81 290 VAL A C 1
ATOM 2296 O O . VAL A 1 290 ? 14.385 -10.556 -12.756 1.00 94.81 290 VAL A O 1
ATOM 2299 N N . ALA A 1 291 ? 12.489 -11.244 -11.776 1.00 96.56 291 ALA A N 1
ATOM 2300 C CA . ALA A 1 291 ? 12.760 -10.711 -10.455 1.00 96.56 291 ALA A CA 1
ATOM 2301 C C . ALA A 1 291 ? 13.077 -11.861 -9.496 1.00 96.56 291 ALA A C 1
ATOM 2303 O O . ALA A 1 291 ? 12.314 -12.817 -9.416 1.00 96.56 291 ALA A O 1
ATOM 2304 N N . GLY A 1 292 ? 14.183 -11.769 -8.767 1.00 97.94 292 GLY A N 1
ATOM 2305 C CA . GLY A 1 292 ? 14.406 -12.550 -7.551 1.00 97.94 292 GLY A CA 1
ATOM 2306 C C . GLY A 1 292 ? 14.221 -11.640 -6.346 1.00 97.94 292 GLY A C 1
ATOM 2307 O O . GLY A 1 292 ? 14.668 -10.491 -6.385 1.00 97.94 292 GLY A O 1
ATOM 2308 N N . PHE A 1 293 ? 13.565 -12.120 -5.294 1.00 97.88 293 PHE A N 1
ATOM 2309 C CA . PHE A 1 293 ? 13.358 -11.323 -4.091 1.00 97.88 293 PHE A CA 1
ATOM 2310 C C . PHE A 1 293 ? 13.438 -12.136 -2.809 1.00 97.88 293 PHE A C 1
ATOM 2312 O O . PHE A 1 293 ? 13.183 -13.341 -2.786 1.00 97.88 293 PHE A O 1
ATOM 2319 N N . VAL A 1 294 ? 13.774 -11.433 -1.732 1.00 97.88 294 VAL A N 1
ATOM 2320 C CA . VAL A 1 294 ? 13.650 -11.920 -0.364 1.00 97.88 294 VAL A CA 1
ATOM 2321 C C . VAL A 1 294 ? 13.029 -10.808 0.460 1.00 97.88 294 VAL A C 1
ATOM 2323 O O . VAL A 1 294 ? 13.633 -9.750 0.664 1.00 97.88 294 VAL A O 1
ATOM 2326 N N . ASP A 1 295 ? 11.817 -11.071 0.928 1.00 97.38 295 ASP A N 1
ATOM 2327 C CA . ASP A 1 295 ? 11.131 -10.207 1.874 1.00 97.38 295 ASP A CA 1
ATOM 2328 C C . ASP A 1 295 ? 11.399 -10.725 3.285 1.00 97.38 295 ASP A C 1
ATOM 2330 O O . ASP A 1 295 ? 11.289 -11.922 3.531 1.00 97.38 295 ASP A O 1
ATOM 2334 N N . VAL A 1 296 ? 11.749 -9.856 4.226 1.00 97.56 296 VAL A N 1
ATOM 2335 C CA . VAL A 1 296 ? 11.935 -10.216 5.638 1.00 97.56 296 VAL A CA 1
ATOM 2336 C C . VAL A 1 296 ? 11.215 -9.220 6.519 1.00 97.56 296 VAL A C 1
ATOM 2338 O O . VAL A 1 296 ? 11.106 -8.048 6.176 1.00 97.56 296 VAL A O 1
ATOM 2341 N N . GLY A 1 297 ? 10.735 -9.653 7.673 1.00 97.31 297 GLY A N 1
ATOM 2342 C CA . GLY A 1 297 ? 10.098 -8.743 8.610 1.00 97.31 297 GLY A CA 1
ATOM 2343 C C . GLY A 1 297 ? 9.664 -9.418 9.892 1.00 97.31 297 GLY A C 1
ATOM 2344 O O . GLY A 1 297 ? 9.728 -10.639 10.031 1.00 97.31 297 GLY A O 1
ATOM 2345 N N . GLY A 1 298 ? 9.237 -8.607 10.847 1.00 96.06 298 GLY A N 1
ATOM 2346 C CA . GLY A 1 298 ? 8.816 -9.053 12.163 1.00 96.06 298 GLY A CA 1
ATOM 2347 C C . GLY A 1 298 ? 7.512 -8.401 12.582 1.00 96.06 298 GLY A C 1
ATOM 2348 O O . GLY A 1 298 ? 7.246 -7.250 12.243 1.00 96.06 298 GLY A O 1
ATOM 2349 N N . ILE A 1 299 ? 6.723 -9.137 13.359 1.00 96.31 299 ILE A N 1
ATOM 2350 C CA . ILE A 1 299 ? 5.533 -8.616 14.034 1.00 96.31 299 ILE A CA 1
ATOM 2351 C C . ILE A 1 299 ? 5.593 -8.974 15.520 1.00 96.31 299 ILE A C 1
ATOM 2353 O O . ILE A 1 299 ? 5.998 -10.081 15.891 1.00 96.31 299 ILE A O 1
ATOM 2357 N N . TYR A 1 300 ? 5.234 -8.016 16.368 1.00 96.75 300 TYR A N 1
ATOM 2358 C CA . TYR A 1 300 ? 5.458 -8.062 17.811 1.00 96.75 300 TYR A CA 1
ATOM 2359 C C . TYR A 1 300 ? 4.250 -7.547 18.577 1.00 96.75 300 TYR A C 1
ATOM 2361 O O . TYR A 1 300 ? 3.458 -6.751 18.060 1.00 96.75 300 TYR A O 1
ATOM 2369 N N . LYS A 1 301 ? 4.154 -7.959 19.850 1.00 95.94 301 LYS A N 1
ATOM 2370 C CA . LYS A 1 301 ? 2.989 -7.680 20.708 1.00 95.94 301 LYS A CA 1
ATOM 2371 C C . LYS A 1 301 ? 1.712 -8.102 19.982 1.00 95.94 301 LYS A C 1
ATOM 2373 O O . LYS A 1 301 ? 0.789 -7.307 19.796 1.00 95.94 301 LYS A O 1
ATOM 2378 N N . THR A 1 302 ? 1.769 -9.322 19.468 1.00 93.50 302 THR A N 1
ATOM 2379 C CA . THR A 1 302 ? 0.726 -9.927 18.658 1.00 93.50 302 THR A CA 1
ATOM 2380 C C . THR A 1 302 ? -0.490 -10.264 19.506 1.00 93.50 302 THR A C 1
ATOM 2382 O O . THR A 1 302 ? -0.374 -10.473 20.713 1.00 93.50 302 THR A O 1
ATOM 2385 N N . ILE A 1 303 ? -1.655 -10.292 18.870 1.00 90.56 303 ILE A N 1
ATOM 2386 C CA . ILE A 1 303 ? -2.935 -10.568 19.540 1.00 90.56 303 ILE A CA 1
ATOM 2387 C C . ILE A 1 303 ? -3.561 -11.899 19.116 1.00 90.56 303 ILE A C 1
ATOM 2389 O O . ILE A 1 303 ? -4.344 -12.463 19.869 1.00 90.56 303 ILE A O 1
ATOM 2393 N N . ASP A 1 304 ? -3.209 -12.409 17.937 1.00 87.06 304 ASP A N 1
ATOM 2394 C CA . ASP A 1 304 ? -3.837 -13.577 17.309 1.00 87.06 304 ASP A CA 1
ATOM 2395 C C . ASP A 1 304 ? -2.833 -14.582 16.722 1.00 87.06 304 ASP A C 1
ATOM 2397 O O . ASP A 1 304 ? -3.216 -15.631 16.213 1.00 87.06 304 ASP A O 1
ATOM 2401 N N . ALA A 1 305 ? -1.539 -14.286 16.821 1.00 87.69 305 ALA A N 1
ATOM 2402 C CA . ALA A 1 305 ? -0.455 -15.124 16.329 1.00 87.69 305 ALA A CA 1
ATOM 2403 C C . ALA A 1 305 ? 0.750 -15.048 17.269 1.00 87.69 305 ALA A C 1
ATOM 2405 O O . ALA A 1 305 ? 0.810 -14.215 18.175 1.00 87.69 305 ALA A O 1
ATOM 2406 N N . LYS A 1 306 ? 1.764 -15.879 17.029 1.00 89.50 306 LYS A N 1
ATOM 2407 C CA . LYS A 1 306 ? 3.054 -15.744 17.708 1.00 89.50 306 LYS A CA 1
ATOM 2408 C C . LYS A 1 306 ? 3.864 -14.587 17.119 1.00 89.50 306 LYS A C 1
ATOM 2410 O O . LYS A 1 306 ? 3.916 -14.378 15.899 1.00 89.50 306 LYS A O 1
ATOM 2415 N N . SER A 1 307 ? 4.491 -13.827 18.011 1.00 93.81 307 SER A N 1
ATOM 2416 C CA . SER A 1 307 ? 5.449 -12.784 17.644 1.00 93.81 307 SER A CA 1
ATOM 2417 C C . SER A 1 307 ? 6.717 -13.421 17.081 1.00 93.81 307 SER A C 1
ATOM 2419 O O . SER A 1 307 ? 7.136 -14.476 17.549 1.00 93.81 307 SER A O 1
ATOM 2421 N N . GLY A 1 308 ? 7.346 -12.779 16.100 1.00 93.25 308 GLY A N 1
ATOM 2422 C CA . GLY A 1 308 ? 8.575 -13.315 15.520 1.00 93.25 308 GLY A CA 1
ATOM 2423 C C . GLY A 1 308 ? 8.872 -12.834 14.110 1.00 93.25 308 GLY A C 1
ATOM 2424 O O . GLY A 1 308 ? 8.102 -12.076 13.510 1.00 93.25 308 GLY A O 1
ATOM 2425 N N . LEU A 1 309 ? 10.018 -13.298 13.613 1.00 94.38 309 LEU A N 1
ATOM 2426 C CA . LEU A 1 309 ? 10.516 -13.028 12.270 1.00 94.38 309 LEU A CA 1
ATOM 2427 C C . LEU A 1 309 ? 9.890 -13.971 11.249 1.00 94.38 309 LEU A C 1
ATOM 2429 O O . LEU A 1 309 ? 9.615 -15.137 11.534 1.00 94.38 309 LEU A O 1
ATOM 2433 N N . ARG A 1 310 ? 9.695 -13.446 10.046 1.00 94.12 310 ARG A N 1
ATOM 2434 C CA . ARG A 1 310 ? 9.152 -14.146 8.890 1.00 94.12 310 ARG A CA 1
ATOM 2435 C C . ARG A 1 310 ? 9.905 -13.721 7.644 1.00 94.12 310 ARG A C 1
ATOM 2437 O O . ARG A 1 310 ? 10.383 -12.588 7.561 1.00 94.12 310 ARG A O 1
ATOM 2444 N N . ALA A 1 311 ? 10.005 -14.635 6.692 1.00 95.69 311 ALA A N 1
ATOM 2445 C CA . ALA A 1 311 ? 10.654 -14.386 5.419 1.00 95.69 311 ALA A CA 1
ATOM 2446 C C . ALA A 1 311 ? 9.825 -14.930 4.256 1.00 95.69 311 ALA A C 1
ATOM 2448 O O . ALA A 1 311 ? 9.103 -15.911 4.397 1.00 95.69 311 ALA A O 1
ATOM 2449 N N . GLY A 1 312 ? 9.946 -14.278 3.113 1.00 95.69 312 GLY A N 1
ATOM 2450 C CA . GLY A 1 312 ? 9.224 -14.561 1.887 1.00 95.69 312 GLY A CA 1
ATOM 2451 C C . GLY A 1 312 ? 10.153 -14.546 0.684 1.00 95.69 312 GLY A C 1
ATOM 2452 O O . GLY A 1 312 ? 10.080 -13.601 -0.103 1.00 95.69 312 GLY A O 1
ATOM 2453 N N . PRO A 1 313 ? 11.081 -15.512 0.543 1.00 97.12 313 PRO A N 1
ATOM 2454 C CA . PRO A 1 313 ? 11.841 -15.657 -0.688 1.00 97.12 313 PRO A CA 1
ATOM 2455 C C . PRO A 1 313 ? 10.917 -16.006 -1.854 1.00 97.12 313 PRO A C 1
ATOM 2457 O O . PRO A 1 313 ? 9.954 -16.766 -1.708 1.00 97.12 313 PRO A O 1
ATOM 2460 N N . GLY A 1 314 ? 11.237 -15.489 -3.032 1.00 97.44 314 GLY A N 1
ATOM 2461 C CA . GLY A 1 314 ? 10.447 -15.763 -4.215 1.00 97.44 314 GLY A CA 1
ATOM 2462 C C . GLY A 1 314 ? 11.075 -15.290 -5.512 1.00 97.44 314 GLY A C 1
ATOM 2463 O O . GLY A 1 314 ? 12.177 -14.736 -5.561 1.00 97.44 314 GLY A O 1
ATOM 2464 N N . VAL A 1 315 ? 10.340 -15.559 -6.581 1.00 97.81 315 VAL A N 1
ATOM 2465 C CA . VAL A 1 315 ? 10.685 -15.184 -7.947 1.00 97.81 315 VAL A CA 1
ATOM 2466 C C . VAL A 1 315 ? 9.468 -14.595 -8.636 1.00 97.81 315 VAL A C 1
ATOM 2468 O O . VAL A 1 315 ? 8.329 -14.915 -8.302 1.00 97.81 315 VAL A O 1
ATOM 2471 N N . GLY A 1 316 ? 9.700 -13.745 -9.622 1.00 96.81 316 GLY A N 1
ATOM 2472 C CA . GLY A 1 316 ? 8.627 -13.094 -10.344 1.00 96.81 316 GLY A CA 1
ATOM 2473 C C . GLY A 1 316 ? 8.980 -12.707 -11.765 1.00 96.81 316 GLY A C 1
ATOM 2474 O O . GLY A 1 316 ? 10.140 -12.682 -12.170 1.00 96.81 316 GLY A O 1
ATOM 2475 N N . LEU A 1 317 ? 7.945 -12.369 -12.520 1.00 95.50 317 LEU A N 1
ATOM 2476 C CA . LEU A 1 317 ? 8.016 -11.793 -13.852 1.00 95.50 317 LEU A CA 1
ATOM 2477 C C . LEU A 1 317 ? 7.530 -10.343 -13.788 1.00 95.50 317 LEU A C 1
ATOM 2479 O O . LEU A 1 317 ? 6.533 -10.033 -13.125 1.00 95.50 317 LEU A O 1
ATOM 2483 N N . ARG A 1 318 ? 8.231 -9.445 -14.476 1.00 94.00 318 ARG A N 1
ATOM 2484 C CA . ARG A 1 318 ? 7.831 -8.048 -14.676 1.00 94.00 318 ARG A CA 1
ATOM 2485 C C . ARG A 1 318 ? 7.729 -7.788 -16.166 1.00 94.00 318 ARG A C 1
ATOM 2487 O O . ARG A 1 318 ? 8.705 -8.028 -16.867 1.00 94.00 318 ARG A O 1
ATOM 2494 N N . VAL A 1 319 ? 6.603 -7.269 -16.639 1.00 91.94 319 VAL A N 1
ATOM 2495 C CA . VAL A 1 319 ? 6.469 -6.774 -18.017 1.00 91.94 319 VAL A CA 1
ATOM 2496 C C . VAL A 1 319 ? 6.143 -5.290 -17.965 1.00 91.94 319 VAL A C 1
ATOM 2498 O O . VAL A 1 319 ? 5.176 -4.906 -17.316 1.00 91.94 319 VAL A O 1
ATOM 2501 N N . ASP A 1 320 ? 6.959 -4.470 -18.621 1.00 87.81 320 ASP A N 1
ATOM 2502 C CA . ASP A 1 320 ? 6.785 -3.016 -18.730 1.00 87.81 320 ASP A CA 1
ATOM 2503 C C . ASP A 1 320 ? 6.702 -2.640 -20.216 1.00 87.81 320 ASP A C 1
ATOM 2505 O O . ASP A 1 320 ? 7.719 -2.557 -20.915 1.00 87.81 320 ASP A O 1
ATOM 2509 N N . TYR A 1 321 ? 5.476 -2.473 -20.717 1.00 86.56 321 TYR A N 1
ATOM 2510 C CA . TYR A 1 321 ? 5.201 -2.214 -22.131 1.00 86.56 321 TYR A CA 1
ATOM 2511 C C . TYR A 1 321 ? 4.116 -1.159 -22.311 1.00 86.56 321 TYR A C 1
ATOM 2513 O O . TYR A 1 321 ? 3.001 -1.336 -21.837 1.00 86.56 321 TYR A O 1
ATOM 2521 N N . ASN A 1 322 ? 4.408 -0.081 -23.046 1.00 82.00 322 ASN A N 1
ATOM 2522 C CA . ASN A 1 322 ? 3.423 0.938 -23.435 1.00 82.00 322 ASN A CA 1
ATOM 2523 C C . ASN A 1 322 ? 2.491 1.373 -22.294 1.00 82.00 322 ASN A C 1
ATOM 2525 O O . ASN A 1 322 ? 1.282 1.493 -22.481 1.00 82.00 322 ASN A O 1
ATOM 2529 N N . ARG A 1 323 ? 3.079 1.651 -21.120 1.00 81.38 323 ARG A N 1
ATOM 2530 C CA . ARG A 1 323 ? 2.382 2.053 -19.885 1.00 81.38 323 ARG A CA 1
ATOM 2531 C C . ARG A 1 323 ? 1.617 0.935 -19.184 1.00 81.38 323 ARG A C 1
ATOM 2533 O O . ARG A 1 323 ? 1.003 1.210 -18.171 1.00 81.38 323 ARG A O 1
ATOM 2540 N N . ILE A 1 324 ? 1.643 -0.298 -19.657 1.00 85.88 324 ILE A N 1
ATOM 2541 C CA . ILE A 1 324 ? 1.109 -1.451 -18.936 1.00 85.88 324 ILE A CA 1
ATOM 2542 C C . ILE A 1 324 ? 2.242 -2.059 -18.116 1.00 85.88 324 ILE A C 1
ATOM 2544 O O . ILE A 1 324 ? 3.319 -2.338 -18.646 1.00 85.88 324 ILE A O 1
ATOM 2548 N N . ILE A 1 325 ? 1.988 -2.258 -16.826 1.00 89.56 325 ILE A N 1
ATOM 2549 C CA . ILE A 1 325 ? 2.886 -2.941 -15.903 1.00 89.56 325 ILE A CA 1
ATOM 2550 C C . ILE A 1 325 ? 2.186 -4.212 -15.440 1.00 89.56 325 ILE A C 1
ATOM 2552 O O . ILE A 1 325 ? 1.146 -4.156 -14.785 1.00 89.56 325 ILE A O 1
ATOM 2556 N N . LEU A 1 326 ? 2.781 -5.355 -15.764 1.00 94.31 326 LEU A N 1
ATOM 2557 C CA . LEU A 1 326 ? 2.373 -6.658 -15.255 1.00 94.31 326 LEU A CA 1
ATOM 2558 C C . LEU A 1 326 ? 3.412 -7.143 -14.250 1.00 94.31 326 LEU A C 1
ATOM 2560 O O . LEU A 1 326 ? 4.616 -7.121 -14.524 1.00 94.31 326 LEU A O 1
ATOM 2564 N N . LYS A 1 327 ? 2.941 -7.611 -13.098 1.00 95.44 327 LYS A N 1
ATOM 2565 C CA . LYS A 1 327 ? 3.731 -8.334 -12.106 1.00 95.44 327 LYS A CA 1
ATOM 2566 C C . LYS A 1 327 ? 3.072 -9.678 -11.828 1.00 95.44 327 LYS A C 1
ATOM 2568 O O . LYS A 1 327 ? 1.884 -9.723 -11.524 1.00 95.44 327 LYS A O 1
ATOM 2573 N N . LEU A 1 328 ? 3.851 -10.747 -11.913 1.00 96.75 328 LEU A N 1
ATOM 2574 C CA . LEU A 1 328 ? 3.467 -12.083 -11.472 1.00 96.75 328 LEU A CA 1
ATOM 2575 C C . LEU A 1 328 ? 4.545 -12.571 -10.513 1.00 96.75 328 LEU A C 1
ATOM 2577 O O . LEU A 1 328 ? 5.697 -12.653 -10.922 1.00 96.75 328 LEU A O 1
ATOM 2581 N N . ASP A 1 329 ? 4.189 -12.871 -9.271 1.00 97.25 329 ASP A N 1
ATOM 2582 C CA . ASP A 1 329 ? 5.119 -13.331 -8.239 1.00 97.25 329 ASP A CA 1
ATOM 2583 C C . ASP A 1 329 ? 4.710 -14.695 -7.716 1.00 97.25 329 ASP A C 1
ATOM 2585 O O . ASP A 1 329 ? 3.529 -14.943 -7.491 1.00 97.25 329 ASP A O 1
ATOM 2589 N N . TRP A 1 330 ? 5.700 -15.540 -7.457 1.00 97.06 330 TRP A N 1
ATOM 2590 C CA . TRP A 1 330 ? 5.584 -16.698 -6.589 1.00 97.06 330 TRP A CA 1
ATOM 2591 C C . TRP A 1 330 ? 6.513 -16.516 -5.395 1.00 97.06 330 TRP A C 1
ATOM 2593 O O . TRP A 1 330 ? 7.688 -16.196 -5.566 1.00 97.06 330 TRP A O 1
ATOM 2603 N N . ALA A 1 331 ? 6.001 -16.733 -4.191 1.00 96.44 331 ALA A N 1
ATOM 2604 C CA . ALA A 1 331 ? 6.776 -16.608 -2.964 1.00 96.44 331 ALA A CA 1
ATOM 2605 C C . ALA A 1 331 ? 6.457 -17.736 -1.992 1.00 96.44 331 ALA A C 1
ATOM 2607 O O . ALA A 1 331 ? 5.318 -18.199 -1.923 1.00 96.44 331 ALA A O 1
ATOM 2608 N N . TYR A 1 332 ? 7.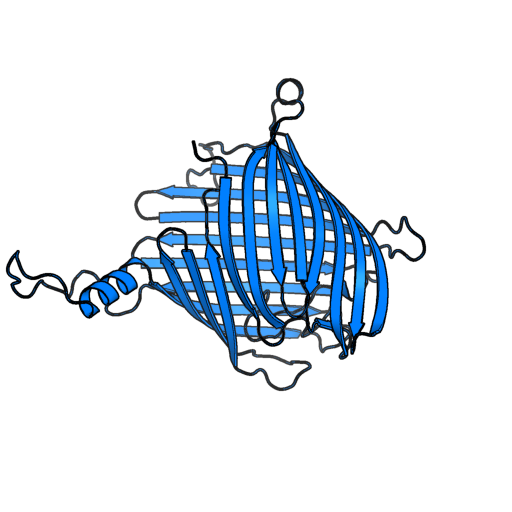451 -18.132 -1.207 1.00 94.69 332 TYR A N 1
ATOM 2609 C CA . TYR A 1 332 ? 7.328 -19.178 -0.204 1.00 94.69 332 TYR A CA 1
ATOM 2610 C C . TYR A 1 332 ? 7.458 -18.586 1.201 1.00 94.69 332 TYR A C 1
ATOM 2612 O O . TYR A 1 332 ? 8.485 -18.001 1.530 1.00 94.69 332 TYR A O 1
ATOM 2620 N N . GLY A 1 333 ? 6.425 -18.726 2.035 1.00 93.00 333 GLY A N 1
ATOM 2621 C CA . GLY A 1 333 ? 6.438 -18.204 3.404 1.00 93.00 333 GLY A CA 1
ATOM 2622 C C . GLY A 1 333 ? 7.270 -19.070 4.356 1.00 93.00 333 GLY A C 1
ATOM 2623 O O . GLY A 1 333 ? 6.971 -20.243 4.565 1.00 93.00 333 GLY A O 1
ATOM 2624 N N . LEU A 1 334 ? 8.292 -18.485 4.978 1.00 92.62 334 LEU A N 1
ATOM 2625 C CA . LEU A 1 334 ? 9.126 -19.092 6.016 1.00 92.62 334 LEU A CA 1
ATOM 2626 C C . LEU A 1 334 ? 8.839 -18.435 7.370 1.00 92.62 334 LEU A C 1
ATOM 2628 O O . LEU A 1 334 ? 9.067 -17.239 7.554 1.00 92.62 334 LEU A O 1
ATOM 2632 N N . GLY A 1 335 ? 8.355 -19.225 8.326 1.00 86.50 335 GLY A N 1
ATOM 2633 C CA . GLY A 1 335 ? 8.014 -18.781 9.679 1.00 86.50 335 GLY A CA 1
ATOM 2634 C C . GLY A 1 335 ? 6.688 -19.368 10.157 1.00 86.50 335 GLY A C 1
ATOM 2635 O O . GLY A 1 335 ? 6.020 -20.101 9.428 1.00 86.50 335 GLY A O 1
ATOM 2636 N N . GLU A 1 336 ? 6.310 -19.060 11.396 1.00 79.88 336 GLU A N 1
ATOM 2637 C CA . GLU A 1 336 ? 5.027 -19.498 11.949 1.00 79.88 336 GLU A CA 1
ATOM 2638 C C . GLU A 1 336 ? 3.862 -18.732 11.308 1.00 79.88 336 GLU A C 1
ATOM 2640 O O . GLU A 1 336 ? 3.870 -17.496 11.210 1.00 79.88 336 GLU A O 1
ATOM 2645 N N . THR A 1 337 ? 2.850 -19.487 10.891 1.00 72.75 337 THR A N 1
ATOM 2646 C CA . THR A 1 337 ? 1.632 -18.991 10.244 1.00 72.75 337 THR A CA 1
ATOM 2647 C C . THR A 1 337 ? 0.425 -19.462 11.070 1.00 72.75 337 THR A C 1
ATOM 2649 O O . THR A 1 337 ? 0.478 -20.530 11.686 1.00 72.75 337 THR A O 1
ATOM 2652 N N . THR A 1 338 ? -0.638 -18.662 11.148 1.00 66.81 338 THR A N 1
ATOM 2653 C CA . THR A 1 338 ? -1.899 -19.029 11.814 1.00 66.81 338 THR A CA 1
ATOM 2654 C C . THR A 1 338 ? -2.659 -20.102 11.030 1.00 66.81 338 THR A C 1
ATOM 2656 O O . THR A 1 338 ? -3.437 -20.845 11.622 1.00 66.81 338 THR A O 1
ATOM 2659 N N . ALA A 1 339 ? -2.386 -20.249 9.727 1.00 59.69 339 ALA A N 1
ATOM 2660 C CA . ALA A 1 339 ? -3.031 -21.229 8.849 1.00 59.69 339 ALA A CA 1
ATOM 2661 C C . ALA A 1 339 ? -2.243 -22.546 8.621 1.00 59.69 339 ALA A C 1
ATOM 2663 O O . ALA A 1 339 ? -2.684 -23.372 7.823 1.00 59.69 339 ALA A O 1
ATOM 2664 N N . GLY A 1 340 ? -1.100 -22.778 9.288 1.00 57.00 340 GLY A N 1
ATOM 2665 C CA . GLY A 1 340 ? -0.279 -23.999 9.134 1.00 57.00 340 GLY A CA 1
ATOM 2666 C C . GLY A 1 340 ? 1.174 -23.752 8.692 1.00 57.00 340 GLY A C 1
ATOM 2667 O O . GLY A 1 340 ? 1.781 -22.754 9.074 1.00 57.00 340 GLY A O 1
ATOM 2668 N N . ARG A 1 341 ? 1.793 -24.665 7.921 1.00 56.94 341 ARG A N 1
ATOM 2669 C CA . ARG A 1 341 ? 3.125 -24.425 7.313 1.00 56.94 341 ARG A CA 1
ATOM 2670 C C . ARG A 1 341 ? 2.974 -23.510 6.092 1.00 56.94 341 ARG A C 1
ATOM 2672 O O . ARG A 1 341 ? 2.026 -23.659 5.331 1.00 56.94 341 ARG A O 1
ATOM 2679 N N . GLY A 1 342 ? 3.902 -22.570 5.899 1.00 59.19 342 GLY A N 1
ATOM 2680 C CA . GLY A 1 342 ? 3.871 -21.648 4.762 1.00 59.19 342 GLY A CA 1
ATOM 2681 C C . GLY A 1 342 ? 3.959 -22.389 3.427 1.00 59.19 342 GLY A C 1
ATOM 2682 O O . GLY A 1 342 ? 4.936 -23.080 3.153 1.00 59.19 342 GLY A O 1
ATOM 2683 N N . HIS A 1 343 ? 2.913 -22.267 2.612 1.00 75.06 343 HIS A N 1
ATOM 2684 C CA . HIS A 1 343 ? 2.864 -22.799 1.253 1.00 75.06 343 HIS A CA 1
ATOM 2685 C C . HIS A 1 343 ? 3.290 -21.728 0.243 1.00 75.06 343 HIS A C 1
ATOM 2687 O O . HIS A 1 343 ? 3.241 -20.529 0.525 1.00 75.06 343 HIS A O 1
ATOM 2693 N N . GLY A 1 344 ? 3.691 -22.162 -0.954 1.00 89.44 344 GLY A N 1
ATOM 2694 C CA . GLY A 1 344 ? 3.943 -21.257 -2.072 1.00 89.44 344 GLY A CA 1
ATOM 2695 C C . GLY A 1 344 ? 2.671 -20.507 -2.477 1.00 89.44 344 GLY A C 1
ATOM 2696 O O . GLY A 1 344 ? 1.612 -21.116 -2.621 1.00 89.44 344 GLY A O 1
ATOM 2697 N N . ARG A 1 345 ? 2.768 -19.190 -2.667 1.00 92.88 345 ARG A N 1
ATOM 2698 C CA . ARG A 1 345 ? 1.645 -18.313 -3.023 1.00 92.88 345 ARG A CA 1
ATOM 2699 C C . ARG A 1 345 ? 1.943 -17.521 -4.283 1.00 92.88 345 ARG A C 1
ATOM 2701 O O . ARG A 1 345 ? 3.071 -17.074 -4.470 1.00 92.88 345 ARG A O 1
ATOM 2708 N N . PHE A 1 346 ? 0.909 -17.309 -5.093 1.00 94.50 346 PHE A N 1
ATOM 2709 C CA . PHE A 1 346 ? 0.981 -16.505 -6.309 1.00 94.50 346 PHE A CA 1
ATOM 2710 C C . PHE A 1 346 ? 0.305 -15.150 -6.136 1.00 94.50 346 PHE A C 1
ATOM 2712 O O . PHE A 1 346 ? -0.810 -15.071 -5.626 1.00 94.50 346 PHE A O 1
ATOM 2719 N N . TYR A 1 347 ? 0.948 -14.100 -6.625 1.00 94.56 347 TYR A N 1
ATOM 2720 C CA . TYR A 1 347 ? 0.405 -12.748 -6.663 1.00 94.56 347 TYR A CA 1
ATOM 2721 C C . TYR A 1 347 ? 0.414 -12.272 -8.104 1.00 94.56 347 TYR A C 1
ATOM 2723 O O . TYR A 1 347 ? 1.394 -12.477 -8.820 1.00 94.56 347 TYR A O 1
ATOM 2731 N N . PHE A 1 348 ? -0.658 -11.616 -8.527 1.00 95.12 348 PHE A N 1
ATOM 2732 C CA . PHE A 1 348 ? -0.725 -11.016 -9.850 1.00 95.12 348 PHE A CA 1
ATOM 2733 C C . PHE A 1 348 ? -1.205 -9.578 -9.741 1.00 95.12 348 PHE A C 1
ATOM 2735 O O . PHE A 1 348 ? -2.123 -9.267 -8.984 1.00 95.12 348 PHE A O 1
ATOM 2742 N N . ASN A 1 349 ? -0.582 -8.694 -10.508 1.00 94.69 349 ASN A N 1
ATOM 2743 C CA . ASN A 1 349 ? -0.988 -7.306 -10.604 1.00 94.69 349 ASN A CA 1
ATOM 2744 C C . ASN A 1 349 ? -0.810 -6.811 -12.038 1.00 94.69 349 ASN A C 1
ATOM 2746 O O . ASN A 1 349 ? 0.284 -6.899 -12.597 1.00 94.69 349 ASN A O 1
ATOM 2750 N N . LEU A 1 350 ? -1.877 -6.267 -12.607 1.00 93.44 350 LEU A N 1
ATOM 2751 C CA . LEU A 1 350 ? -1.905 -5.619 -13.905 1.00 93.44 350 LEU A CA 1
ATOM 2752 C C . LEU A 1 350 ? -2.388 -4.186 -13.716 1.00 93.44 350 LEU A C 1
ATOM 2754 O O . LEU A 1 350 ? -3.536 -3.963 -13.332 1.00 93.44 350 LEU A O 1
ATOM 2758 N N . THR A 1 351 ? -1.526 -3.220 -14.016 1.00 88.25 351 THR A N 1
ATOM 2759 C CA . THR A 1 351 ? -1.855 -1.796 -13.911 1.00 88.25 351 THR A CA 1
ATOM 2760 C C . THR A 1 351 ? -1.464 -1.034 -15.165 1.00 88.25 351 THR A C 1
ATOM 2762 O O . THR A 1 351 ? -0.506 -1.371 -15.862 1.00 88.25 351 THR A O 1
ATOM 2765 N N . THR A 1 352 ? -2.199 0.036 -15.450 1.00 84.38 352 THR A N 1
ATOM 2766 C CA . THR A 1 352 ? -1.846 1.006 -16.487 1.00 84.38 352 THR A CA 1
ATOM 2767 C C . THR A 1 352 ? -1.281 2.273 -15.851 1.00 84.38 352 THR A C 1
ATOM 2769 O O . THR A 1 352 ? -1.985 3.000 -15.154 1.00 84.38 352 THR A O 1
ATOM 2772 N N . ASN A 1 353 ? -0.022 2.574 -16.132 1.00 68.25 353 ASN A N 1
ATOM 2773 C CA . ASN A 1 353 ? 0.686 3.788 -15.765 1.00 68.25 353 ASN A CA 1
ATOM 2774 C C . ASN A 1 353 ? 0.373 4.917 -16.765 1.00 68.25 353 ASN A C 1
ATOM 2776 O O . ASN A 1 353 ? 1.201 5.307 -17.597 1.00 68.25 353 ASN A O 1
ATOM 2780 N N . LEU A 1 354 ? -0.873 5.392 -16.764 1.00 65.31 354 LEU A N 1
ATOM 2781 C CA . LEU A 1 354 ? -1.248 6.563 -17.555 1.00 65.31 354 LEU A CA 1
ATOM 2782 C C . LEU A 1 354 ? -0.443 7.791 -17.084 1.00 65.31 354 LEU A C 1
ATOM 2784 O O . LEU A 1 354 ? 0.006 7.824 -15.945 1.00 65.31 354 LEU A O 1
ATOM 2788 N N . PRO A 1 355 ? -0.190 8.793 -17.944 1.00 46.78 355 PRO A N 1
ATOM 2789 C CA . PRO A 1 355 ? 0.418 10.043 -17.505 1.00 46.78 355 PRO A CA 1
ATOM 2790 C C . PRO A 1 355 ? -0.549 10.714 -16.524 1.00 46.78 355 PRO A C 1
ATOM 2792 O O . PRO A 1 355 ? -1.547 11.301 -16.940 1.00 46.78 355 PRO A O 1
ATOM 2795 N N . PHE A 1 356 ? -0.281 10.524 -15.235 1.00 45.19 356 PHE A N 1
ATOM 2796 C CA . PHE A 1 356 ? -1.037 11.090 -14.130 1.00 45.19 356 PHE A CA 1
ATOM 2797 C C . PHE A 1 356 ? -0.529 12.482 -13.759 1.00 45.19 356 PHE A C 1
ATOM 2799 O O . PHE A 1 356 ? 0.692 12.734 -13.885 1.00 45.19 356 PHE A O 1
#

Secondary structure (DSSP, 8-state):
---EEEEEEEEEETTTEEEEEEEEEEEEETTEEEEEEEEEESEEEEEEEEEEE-SSHHHHSSEEEEEEEEEEEEEEEEEETTEEEEEEEEEEEEEEEEEEEEEEEESS--GGGS-EEEEEEEEEEEEEEEEEEEETTEEEEEEEEEEEEEEEEEEEEEEETTEEEEEEEEEEEEEEE--STTPPEEEEEEEEEEEEEEETTTEEEEEEEEEEEE-TT--GGGS-EE-TTTSTTS-TTSEEEEEEEEEEEEEEEEPTT--TTS-------TT-PPPHHHHHHHHHHHHEEEEEEEEEEEEEEESSS--EEEEEEEEEEEEEETTEEEEEEEEE-BS-BTTBSPPEEEEEEEEE----

Mean predicted aligned error: 7.53 Å

pLDDT: mean 87.71, std 13.9, range [44.22, 98.75]

Nearest PDB structures (foldseek):
  6wil-assembly1_A  TM=6.745E-01  e=6.563E-09  Acinetobacter baumannii ACICU
  8us2-assembly2_B  TM=6.493E-01  e=2.220E-08  Pseudomonas aeruginosa PAO1
  4v3g-assembly1_A  TM=3.805E-01  e=7.234E-02  Klebsiella oxytoca
  6z8q-assembly2_B  TM=2.000E-01  e=2.580E-02  Pseudomonas aeruginosa PAO1
  6z8t-assembly1_A  TM=2.135E-01  e=4.122E-02  Pseudomonas aeruginosa PAO1

Radius of gyration: 22.75 Å; Cα contacts (8 Å, |Δi|>4): 970; chains: 1; bounding box: 52×59×71 Å

Solvent-accessible surface area (backbone atoms only — not comparable to full-atom values): 17682 Å² total; per-residue (Å²): 132,89,42,71,47,79,49,56,34,39,37,33,44,55,80,52,47,60,36,45,39,40,36,40,36,34,56,66,57,73,79,21,32,37,36,38,39,38,36,40,46,104,50,77,29,36,39,42,40,41,37,32,63,76,58,61,42,93,78,67,79,37,58,32,34,40,38,39,35,38,39,35,46,70,45,46,56,37,38,59,80,87,41,66,26,32,39,38,38,38,38,36,37,42,34,40,36,40,36,79,38,61,81,43,79,42,92,70,78,31,86,88,76,41,71,29,33,41,33,34,32,41,37,42,34,44,35,43,36,37,42,36,32,26,42,96,89,40,77,79,44,76,48,56,46,42,36,42,35,42,35,39,42,40,39,38,40,32,72,56,95,69,36,38,39,39,37,37,41,36,47,34,40,35,33,32,63,36,80,56,89,93,23,55,55,27,41,38,40,40,38,41,36,40,39,36,40,39,30,76,98,59,38,32,42,41,38,40,36,42,37,34,41,43,41,97,52,44,51,78,96,74,38,45,55,45,18,36,92,58,30,36,22,40,44,58,44,47,31,39,17,34,32,32,38,27,41,32,40,34,42,32,32,61,47,86,88,50,58,84,85,70,73,68,78,73,86,66,61,96,84,64,74,79,50,74,68,55,53,50,50,52,46,42,43,79,29,30,29,40,31,44,34,45,15,34,32,39,39,30,76,39,81,60,39,85,57,48,66,37,36,9,44,33,43,31,44,36,36,58,50,98,45,36,38,40,40,40,38,42,15,38,23,46,52,93,50,73,91,48,81,48,52,77,38,60,38,38,39,37,42,57,61,66,97,123